Protein AF-A0A137QG63-F1 (afdb_monomer_lite)

Secondary structure (DSSP, 8-state):
-EE-TTT--EEEE-TTSEEEEE-TT-SS-SEEEE--SS-EEEEEE-TTTTS-EEEEEETTSEEEEEETT-TTSEEEEEEPSSBTB--EEEE-TTSPEEEEETTEEEEE-HHHHSS---SB-PPPEEEEEES--SSS-GGG--EEEEEEPTTSSEEEEEETTEEEEEE-TT-S-S---TTT--TT--HHHHHHHHHHHHHS---GGG--S-GGGTTSPPPPPS-B-TTSSBP-SS-GGGS-HHHHHHHHT---TT---TT--S---------------------------PPP-

Sequence (293 aa):
MTQNLHNAVIHLGHQNGCVTLWTPNLPYPAVQLLAHLGPVSSVSVDPSSGERYIATAGKDGTVKVWDCRNWKGTLREWSVRGSGSETELDWSQRGLLSVASGGSVNVYSPSTIHQQFNGHVQPSLYLTRPISSRPLPISSRPLTSPRFTPFQDVLTIGHNAGISSILVPGSGEPNFDSSEADPFESRKARREREVKGLLDKIPPDLITLDPEFVGTFAEPSKLVTSDGKPAAETPYARLPRFGRLRLSGEVDTSEDPDSADELAGGKDGEGSGIDEEKFFIDGGCEKRRIKSE

pLDDT: mean 78.16, std 20.49, range [27.17, 96.5]

Structure (mmCIF, N/CA/C/O backbone):
data_AF-A0A137QG63-F1
#
_entry.id   AF-A0A137QG63-F1
#
loop_
_atom_site.group_PDB
_atom_site.id
_atom_site.type_symbol
_atom_site.label_atom_id
_atom_site.label_alt_id
_atom_site.label_comp_id
_atom_site.label_asym_id
_atom_site.label_entity_id
_atom_site.label_seq_id
_atom_site.pdbx_PDB_ins_code
_atom_site.Cartn_x
_atom_site.Cartn_y
_atom_site.Cartn_z
_atom_site.occupancy
_atom_site.B_iso_or_equiv
_atom_site.auth_seq_id
_atom_site.auth_comp_id
_atom_site.auth_asym_id
_atom_site.auth_atom_id
_atom_site.pdbx_PDB_model_num
ATOM 1 N N . MET A 1 1 ? -3.253 6.529 -5.258 1.00 92.31 1 MET A N 1
ATOM 2 C CA . MET A 1 1 ? -4.019 6.376 -4.005 1.00 92.31 1 MET A CA 1
ATOM 3 C C . MET A 1 1 ? -3.998 4.911 -3.631 1.00 92.31 1 MET A C 1
ATOM 5 O O . MET A 1 1 ? -4.277 4.093 -4.499 1.00 92.31 1 MET A O 1
ATOM 9 N N . THR A 1 2 ? -3.676 4.601 -2.382 1.00 93.38 2 THR A N 1
ATOM 10 C CA . THR A 1 2 ? -3.795 3.261 -1.784 1.00 93.38 2 THR A CA 1
ATOM 11 C C . THR A 1 2 ? -4.278 3.380 -0.344 1.00 93.38 2 THR A C 1
ATOM 13 O O . THR A 1 2 ? -4.278 4.473 0.217 1.00 93.38 2 THR A O 1
ATOM 16 N N . GLN A 1 3 ? -4.697 2.262 0.233 1.00 93.06 3 GLN A N 1
ATOM 17 C CA . GLN A 1 3 ? -5.100 2.130 1.629 1.00 93.06 3 GLN A CA 1
ATOM 18 C C . GLN A 1 3 ? -4.109 1.195 2.337 1.00 93.06 3 GLN A C 1
ATOM 20 O O . GLN A 1 3 ? -3.672 0.221 1.727 1.00 93.06 3 GLN A O 1
ATOM 25 N N . ASN A 1 4 ? -3.785 1.496 3.593 1.00 91.94 4 ASN A N 1
ATOM 26 C CA . ASN A 1 4 ? -3.242 0.536 4.555 1.00 91.94 4 ASN A CA 1
ATOM 27 C C . ASN A 1 4 ? -4.398 -0.349 5.068 1.00 91.94 4 ASN A C 1
ATOM 29 O O . ASN A 1 4 ? -5.389 0.176 5.576 1.00 91.94 4 ASN A O 1
ATOM 33 N N . LEU A 1 5 ? -4.305 -1.671 4.965 1.00 88.81 5 LEU A N 1
ATOM 34 C CA . LEU A 1 5 ? -5.255 -2.630 5.538 1.00 88.81 5 LEU A CA 1
ATOM 35 C C . LEU A 1 5 ? -5.183 -2.689 7.080 1.00 88.81 5 LEU A C 1
ATOM 37 O O . LEU A 1 5 ? -6.209 -2.868 7.727 1.00 88.81 5 LEU A O 1
ATOM 41 N N . HIS A 1 6 ? -4.000 -2.492 7.668 1.00 88.69 6 HIS A N 1
ATOM 42 C CA . HIS A 1 6 ? -3.694 -2.654 9.097 1.00 88.69 6 HIS A CA 1
ATOM 43 C C . HIS A 1 6 ? -4.234 -1.517 9.979 1.00 88.69 6 HIS A C 1
ATOM 45 O O . HIS A 1 6 ? -4.633 -1.752 11.116 1.00 88.69 6 HIS A O 1
ATOM 51 N N . ASN A 1 7 ? -4.252 -0.280 9.471 1.00 89.31 7 ASN A N 1
ATOM 52 C CA . ASN A 1 7 ? -4.742 0.898 10.206 1.00 89.31 7 ASN A CA 1
ATOM 53 C C . ASN A 1 7 ? -5.750 1.757 9.412 1.00 89.31 7 ASN A C 1
ATOM 55 O O . ASN A 1 7 ? -6.108 2.844 9.852 1.00 89.31 7 ASN A O 1
ATOM 59 N N . ALA A 1 8 ? -6.207 1.289 8.243 1.00 91.88 8 ALA A N 1
ATOM 60 C CA . ALA A 1 8 ? -7.161 1.966 7.351 1.00 91.88 8 ALA A CA 1
ATOM 61 C C . ALA A 1 8 ? -6.749 3.365 6.824 1.00 91.88 8 ALA A C 1
ATOM 63 O O . ALA A 1 8 ? -7.559 4.038 6.181 1.00 91.88 8 ALA A O 1
ATOM 64 N N . VAL A 1 9 ? -5.500 3.800 7.029 1.00 93.19 9 VAL A N 1
ATOM 65 C CA . VAL A 1 9 ? -4.994 5.108 6.573 1.00 93.19 9 VAL A CA 1
ATOM 66 C C . VAL A 1 9 ? -4.891 5.161 5.044 1.00 93.19 9 VAL A C 1
ATOM 68 O O . VAL A 1 9 ? -4.501 4.193 4.387 1.00 93.19 9 VAL A O 1
ATOM 71 N N . ILE A 1 10 ? -5.225 6.314 4.455 1.00 95.12 10 ILE A N 1
ATOM 72 C CA . ILE A 1 10 ? -5.197 6.520 3.000 1.00 95.12 10 ILE A CA 1
ATOM 73 C C . ILE A 1 10 ? -3.912 7.232 2.568 1.00 95.12 10 ILE A C 1
ATOM 75 O O . ILE A 1 10 ? -3.597 8.325 3.036 1.00 95.12 10 ILE A O 1
ATOM 79 N N . HIS A 1 11 ? -3.187 6.633 1.622 1.00 95.00 11 HIS A N 1
ATOM 80 C CA . HIS A 1 11 ? -1.936 7.147 1.065 1.00 95.00 11 HIS A CA 1
ATOM 81 C C . HIS A 1 11 ? -2.185 7.835 -0.286 1.00 95.00 11 HIS A C 1
ATOM 83 O O . HIS A 1 11 ? -2.525 7.194 -1.291 1.00 95.00 11 HIS A O 1
ATOM 89 N N . LEU A 1 12 ? -1.988 9.155 -0.331 1.00 96.44 12 LEU A N 1
ATOM 90 C CA . LEU A 1 12 ? -2.164 9.991 -1.522 1.00 96.44 12 LEU A CA 1
ATOM 91 C C . LEU A 1 12 ? -0.818 10.518 -2.037 1.00 96.44 12 LEU A C 1
ATOM 93 O O . LEU A 1 12 ? -0.241 11.456 -1.479 1.00 96.44 12 LEU A O 1
ATOM 97 N N . GLY A 1 13 ? -0.339 9.932 -3.137 1.00 95.38 13 GLY A N 1
ATOM 98 C CA . GLY A 1 13 ? 0.750 10.484 -3.947 1.00 95.38 13 GLY A CA 1
ATOM 99 C C . GLY A 1 13 ? 0.278 11.690 -4.762 1.00 95.38 13 GLY A C 1
ATOM 100 O O . GLY A 1 13 ? -0.790 11.644 -5.370 1.00 95.38 13 GLY A O 1
ATOM 101 N N . HIS A 1 14 ? 1.065 12.763 -4.748 1.00 96.06 14 HIS A N 1
ATOM 102 C CA . HIS A 1 14 ? 0.742 14.055 -5.351 1.00 96.06 14 HIS A CA 1
ATOM 103 C C . HIS A 1 14 ? 1.670 14.401 -6.529 1.00 96.06 14 HIS A C 1
ATOM 105 O O . HIS A 1 14 ? 2.767 13.860 -6.692 1.00 96.06 14 HIS A O 1
ATOM 111 N N . GLN A 1 15 ? 1.242 15.366 -7.351 1.00 94.94 15 GLN A N 1
ATOM 112 C CA . GLN A 1 15 ? 2.013 15.849 -8.506 1.00 94.94 15 GLN A CA 1
ATOM 113 C C . GLN A 1 15 ? 3.296 16.610 -8.116 1.00 94.94 15 GLN A C 1
ATOM 115 O O . GLN A 1 15 ? 4.207 16.722 -8.927 1.00 94.94 15 GLN A O 1
ATOM 120 N N . ASN A 1 16 ? 3.395 17.088 -6.872 1.00 94.56 16 ASN A N 1
ATOM 121 C CA . ASN A 1 16 ? 4.571 17.767 -6.316 1.00 94.56 16 ASN A CA 1
ATOM 122 C C . ASN A 1 16 ? 5.618 16.808 -5.707 1.00 94.56 16 ASN A C 1
ATOM 124 O O . ASN A 1 16 ? 6.485 17.261 -4.967 1.00 94.56 16 ASN A O 1
ATOM 128 N N . GLY A 1 17 ? 5.511 15.496 -5.949 1.00 93.12 17 GLY A N 1
ATOM 129 C CA . GLY A 1 17 ? 6.440 14.492 -5.411 1.00 93.12 17 GLY A CA 1
ATOM 130 C C . GLY A 1 17 ? 6.217 14.108 -3.944 1.00 93.12 17 GLY A C 1
ATOM 131 O O . GLY A 1 17 ? 6.886 13.204 -3.437 1.00 93.12 17 GLY A O 1
ATOM 132 N N . CYS A 1 18 ? 5.252 14.732 -3.262 1.00 95.62 18 CYS A N 1
ATOM 133 C CA . CYS A 1 18 ? 4.865 14.355 -1.907 1.00 95.62 18 CYS A CA 1
ATOM 134 C C . CYS A 1 18 ? 3.934 13.132 -1.898 1.00 95.62 18 CYS A C 1
ATOM 136 O O . CYS A 1 18 ? 3.033 13.003 -2.729 1.00 95.62 18 CYS A O 1
ATOM 138 N N . VAL A 1 19 ? 4.084 12.277 -0.890 1.00 95.88 19 VAL A N 1
ATOM 139 C CA . VAL A 1 19 ? 3.053 11.337 -0.438 1.00 95.88 19 VAL A CA 1
ATOM 140 C C . VAL A 1 19 ? 2.493 11.861 0.881 1.00 95.88 19 VAL A C 1
ATOM 142 O O . VAL A 1 19 ? 3.237 12.354 1.725 1.00 95.88 19 VAL A O 1
ATOM 145 N N . THR A 1 20 ? 1.178 11.789 1.055 1.00 95.62 20 THR A N 1
ATOM 146 C CA . THR A 1 20 ? 0.496 12.216 2.286 1.00 95.62 20 THR A CA 1
ATOM 147 C C . THR A 1 20 ? -0.377 11.098 2.832 1.00 95.62 20 THR A C 1
ATOM 149 O O . THR A 1 20 ? -1.009 10.373 2.061 1.00 95.62 20 THR A O 1
ATOM 152 N N . LEU A 1 21 ? -0.386 10.964 4.155 1.00 95.12 21 LEU A N 1
ATOM 153 C CA . LEU A 1 21 ? -1.196 10.009 4.906 1.00 95.12 21 LEU A CA 1
ATOM 154 C C . LEU A 1 21 ? -2.418 10.736 5.469 1.00 95.12 21 LEU A C 1
ATOM 156 O O . LEU A 1 21 ? -2.266 11.767 6.123 1.00 95.12 21 LEU A O 1
ATOM 160 N N . TRP A 1 22 ? -3.610 10.196 5.231 1.00 95.50 22 TRP A N 1
ATOM 161 C CA . TRP A 1 22 ? -4.877 10.799 5.640 1.00 95.50 22 TRP A CA 1
ATOM 162 C C . TRP A 1 22 ? -5.684 9.860 6.533 1.00 95.50 22 TRP A C 1
ATOM 164 O O . TRP A 1 22 ? -5.962 8.717 6.162 1.00 95.50 22 TRP A O 1
ATOM 174 N N . THR A 1 23 ? -6.087 10.386 7.687 1.00 94.44 23 THR A N 1
ATOM 175 C CA . THR A 1 23 ? -7.104 9.833 8.588 1.00 94.44 23 THR A CA 1
ATOM 176 C C . THR A 1 23 ? -8.374 10.689 8.475 1.00 94.44 23 THR A C 1
ATOM 178 O O . THR A 1 23 ? -8.272 11.883 8.192 1.00 94.44 23 THR A O 1
ATOM 181 N N . PRO A 1 24 ? -9.582 10.140 8.705 1.00 94.44 24 PRO A N 1
ATOM 182 C CA . PRO A 1 24 ? -10.815 10.938 8.719 1.00 94.44 24 PRO A CA 1
ATOM 183 C C . PRO A 1 24 ? -10.870 11.916 9.907 1.00 94.44 24 PRO A C 1
ATOM 185 O O . PRO A 1 24 ? -11.581 12.915 9.852 1.00 94.44 24 PRO A O 1
ATOM 188 N N . ASN A 1 25 ? -10.093 11.644 10.960 1.00 91.62 25 ASN A N 1
ATOM 189 C CA . ASN A 1 25 ? -10.069 12.396 12.215 1.00 91.62 25 ASN A CA 1
ATOM 190 C C . ASN A 1 25 ? -9.410 13.780 12.097 1.00 91.62 25 ASN A C 1
ATOM 192 O O . ASN A 1 25 ? -9.581 14.613 12.987 1.00 91.62 25 ASN A O 1
ATOM 196 N N . LEU A 1 26 ? -8.613 14.018 11.048 1.00 91.88 26 LEU A N 1
ATOM 197 C CA . LEU A 1 26 ? -7.786 15.215 10.903 1.00 91.88 26 LEU A CA 1
ATOM 198 C C . LEU A 1 26 ? -8.095 15.933 9.577 1.00 91.88 26 LEU A C 1
ATOM 200 O O . LEU A 1 26 ? -8.037 15.313 8.517 1.00 91.88 26 LEU A O 1
ATOM 204 N N . PRO A 1 27 ? -8.350 17.258 9.583 1.00 92.88 27 PRO A N 1
ATOM 205 C CA . PRO A 1 27 ? -8.532 18.038 8.354 1.00 92.88 27 PRO A CA 1
ATOM 206 C C . PRO A 1 27 ? -7.204 18.345 7.632 1.00 92.88 27 PRO A C 1
ATOM 208 O O . PRO A 1 27 ? -7.197 19.016 6.601 1.00 92.88 27 PRO A O 1
ATOM 211 N N . TYR A 1 28 ? -6.079 17.884 8.182 1.00 93.94 28 TYR A N 1
ATOM 212 C CA . TYR A 1 28 ? -4.724 18.002 7.650 1.00 93.94 28 TYR A CA 1
ATOM 213 C C . TYR A 1 28 ? -4.080 16.604 7.579 1.00 93.94 28 TYR A C 1
ATOM 215 O O . TYR A 1 28 ? -4.456 15.730 8.363 1.00 93.94 28 TYR A O 1
ATOM 223 N N . PRO A 1 29 ? -3.115 16.361 6.672 1.00 94.44 29 PRO A N 1
ATOM 224 C CA . PRO A 1 29 ? -2.483 15.052 6.556 1.00 94.44 29 PRO A CA 1
ATOM 225 C C . PRO A 1 29 ? -1.696 14.708 7.828 1.00 94.44 29 PRO A C 1
ATOM 227 O O . PRO A 1 29 ? -0.925 15.524 8.331 1.00 94.44 29 PRO A O 1
ATOM 230 N N . ALA A 1 30 ? -1.860 13.479 8.318 1.00 92.25 30 ALA A N 1
ATOM 231 C CA . ALA A 1 30 ? -1.201 12.975 9.522 1.00 92.25 30 ALA A CA 1
ATOM 232 C C . ALA A 1 30 ? 0.324 12.837 9.341 1.00 92.25 30 ALA A C 1
ATOM 234 O O . ALA A 1 30 ? 1.088 13.026 10.285 1.00 92.25 30 ALA A O 1
ATOM 235 N N . VAL A 1 31 ? 0.771 12.541 8.114 1.00 92.44 31 VAL A N 1
ATOM 236 C CA . VAL A 1 31 ? 2.183 12.570 7.700 1.00 92.44 31 VAL A CA 1
ATOM 237 C C . VAL A 1 31 ? 2.271 13.152 6.290 1.00 92.44 31 VAL A C 1
ATOM 239 O O . VAL A 1 31 ? 1.467 12.806 5.422 1.00 92.44 31 VAL A O 1
ATOM 242 N N . GLN A 1 32 ? 3.277 13.992 6.040 1.00 94.12 32 GLN A N 1
ATOM 243 C CA . GLN A 1 32 ? 3.670 14.431 4.702 1.00 94.12 32 GLN A CA 1
ATOM 244 C C . GLN A 1 32 ? 5.128 14.035 4.443 1.00 94.12 32 GLN A C 1
ATOM 246 O O . GLN A 1 32 ? 6.038 14.480 5.136 1.00 94.12 32 GLN A O 1
ATOM 251 N N . LEU A 1 33 ? 5.338 13.210 3.420 1.00 94.50 33 LEU A N 1
ATOM 252 C CA . LEU A 1 33 ? 6.627 12.663 3.011 1.00 94.50 33 LEU A CA 1
ATOM 253 C C . LEU A 1 33 ? 7.014 13.233 1.643 1.00 94.50 33 LEU A C 1
ATOM 255 O O . LEU A 1 33 ? 6.305 13.004 0.665 1.00 94.50 33 LEU A O 1
ATOM 259 N N . LEU A 1 34 ? 8.148 13.928 1.538 1.00 94.31 34 LEU A N 1
ATOM 260 C CA . LEU A 1 34 ? 8.718 14.292 0.236 1.00 94.31 34 LEU A CA 1
ATOM 261 C C . LEU A 1 34 ? 9.436 13.067 -0.346 1.00 94.31 34 LEU A C 1
ATOM 263 O O . LEU A 1 34 ? 10.571 12.776 0.025 1.00 94.31 34 LEU A O 1
ATOM 267 N N . ALA A 1 35 ? 8.753 12.325 -1.218 1.00 92.62 35 ALA A N 1
ATOM 268 C CA . ALA A 1 35 ? 9.247 11.046 -1.714 1.00 92.62 35 ALA A CA 1
ATOM 269 C C . ALA A 1 35 ? 10.070 11.187 -3.004 1.00 92.62 35 ALA A C 1
ATOM 271 O O . ALA A 1 35 ? 11.133 10.583 -3.130 1.00 92.62 35 ALA A O 1
ATOM 272 N N . HIS A 1 36 ? 9.587 11.987 -3.956 1.00 93.56 36 HIS A N 1
ATOM 273 C CA . HIS A 1 36 ? 10.108 12.066 -5.324 1.00 93.56 36 HIS A CA 1
ATOM 274 C C . HIS A 1 36 ? 10.382 13.510 -5.759 1.00 93.56 36 HIS A C 1
ATOM 276 O O . HIS A 1 36 ? 9.844 14.453 -5.184 1.00 93.56 36 HIS A O 1
ATOM 282 N N . LEU A 1 37 ? 11.218 13.685 -6.790 1.00 91.94 37 LEU A N 1
ATOM 283 C CA . LEU A 1 37 ? 11.509 15.007 -7.375 1.00 91.94 37 LEU A CA 1
ATOM 284 C C . LEU A 1 37 ? 10.484 15.420 -8.445 1.00 91.94 37 LEU A C 1
ATOM 286 O O . LEU A 1 37 ? 10.414 16.587 -8.824 1.00 91.94 37 LEU A O 1
ATOM 290 N N . GLY A 1 38 ? 9.694 14.464 -8.936 1.00 90.75 38 GLY A N 1
ATOM 291 C CA . GLY A 1 38 ? 8.564 14.690 -9.835 1.00 90.75 38 GLY A CA 1
ATOM 292 C C . G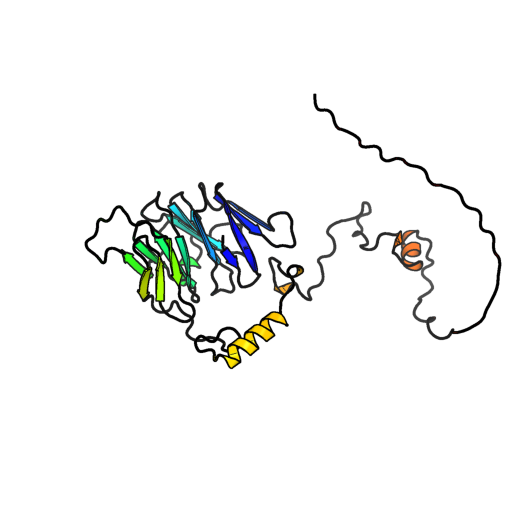LY A 1 38 ? 7.285 14.012 -9.329 1.00 90.75 38 GLY A C 1
ATOM 293 O O . GLY A 1 38 ? 7.298 13.406 -8.258 1.00 90.75 38 GLY A O 1
ATOM 294 N N . PRO A 1 39 ? 6.182 14.072 -10.099 1.00 93.44 39 PRO A N 1
ATOM 295 C CA . PRO A 1 39 ? 4.905 13.461 -9.736 1.00 93.44 39 PRO A CA 1
ATOM 296 C C . PRO A 1 39 ? 5.033 12.004 -9.281 1.00 93.44 39 PRO A C 1
ATOM 298 O O . PRO A 1 39 ? 5.665 11.195 -9.966 1.00 93.44 39 PRO A O 1
ATOM 301 N N . VAL A 1 40 ? 4.388 11.658 -8.165 1.00 94.62 40 VAL A N 1
ATOM 302 C CA . VAL A 1 40 ? 4.278 10.265 -7.710 1.00 94.62 40 VAL A CA 1
ATOM 303 C C . VAL A 1 40 ? 3.306 9.531 -8.639 1.00 94.62 40 VAL A C 1
ATOM 305 O O . VAL A 1 40 ? 2.128 9.881 -8.686 1.00 94.62 40 VAL A O 1
ATOM 308 N N . SER A 1 41 ? 3.781 8.535 -9.392 1.00 92.00 41 SER A N 1
ATOM 309 C CA . SER A 1 41 ? 2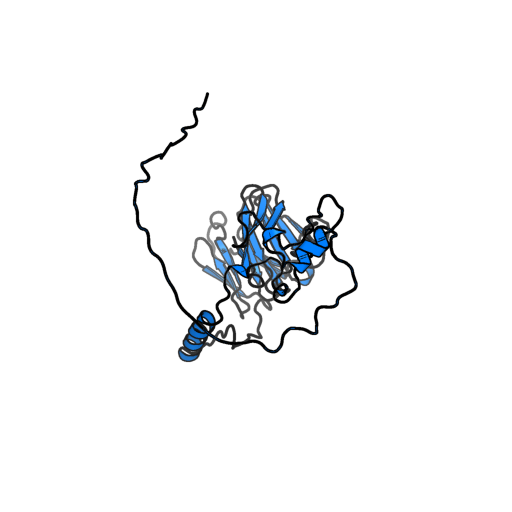.941 7.749 -10.309 1.00 92.00 41 SER A CA 1
ATOM 310 C C . SER A 1 41 ? 2.191 6.637 -9.583 1.00 92.00 41 SER A C 1
ATOM 312 O O . SER A 1 41 ? 1.043 6.345 -9.907 1.00 92.00 41 SER A O 1
ATOM 314 N N . SER A 1 42 ? 2.822 6.022 -8.581 1.00 93.56 42 SER A N 1
ATOM 315 C CA . SER A 1 42 ? 2.239 4.910 -7.835 1.00 93.56 42 SER A CA 1
ATOM 316 C C . SER A 1 42 ? 2.752 4.863 -6.397 1.00 93.56 42 SER A C 1
ATOM 318 O O . SER A 1 42 ? 3.862 5.299 -6.092 1.00 93.56 42 SER A O 1
ATOM 320 N N . VAL A 1 43 ? 1.915 4.335 -5.512 1.00 95.06 43 VAL A N 1
ATOM 321 C CA . VAL A 1 43 ? 2.208 4.040 -4.106 1.00 95.06 43 VAL A CA 1
ATOM 322 C C . VAL A 1 43 ? 1.630 2.656 -3.850 1.00 95.06 43 VAL A C 1
ATOM 324 O O . VAL A 1 43 ? 0.576 2.340 -4.402 1.00 95.06 43 VAL A O 1
ATOM 327 N N . SER A 1 44 ? 2.300 1.833 -3.051 1.00 94.94 44 SER A N 1
ATOM 328 C CA . SER A 1 44 ? 1.790 0.525 -2.644 1.00 94.94 44 SER A CA 1
ATOM 329 C C . SER A 1 44 ? 2.360 0.123 -1.279 1.00 94.94 44 SER A C 1
ATOM 331 O O . SER A 1 44 ? 3.446 0.571 -0.907 1.00 94.94 44 SER A O 1
ATOM 333 N N . VAL A 1 45 ? 1.602 -0.667 -0.523 1.00 94.00 45 VAL A N 1
ATOM 334 C CA . VAL A 1 45 ? 1.820 -1.010 0.896 1.00 94.00 45 VAL A CA 1
ATOM 335 C C . VAL A 1 45 ? 2.148 -2.497 1.012 1.00 94.00 45 VAL A C 1
ATOM 337 O O . VAL A 1 45 ? 1.579 -3.280 0.260 1.00 94.00 45 VAL A O 1
ATOM 340 N N . ASP A 1 46 ? 3.020 -2.887 1.943 1.00 92.31 46 ASP A N 1
ATOM 341 C CA . ASP A 1 46 ? 3.338 -4.291 2.229 1.00 92.31 46 ASP A CA 1
ATOM 342 C C . ASP A 1 46 ? 2.335 -4.965 3.191 1.00 92.31 46 ASP A C 1
ATOM 344 O O . ASP A 1 46 ? 2.484 -4.813 4.406 1.00 92.31 46 ASP A O 1
ATOM 348 N N . PRO A 1 47 ? 1.385 -5.793 2.722 1.00 88.81 47 PRO A N 1
ATOM 349 C CA . PRO A 1 47 ? 0.504 -6.547 3.619 1.00 88.81 47 PRO A CA 1
ATOM 350 C C . PRO A 1 47 ? 1.248 -7.572 4.501 1.00 88.81 47 PRO A C 1
ATOM 352 O O . PRO A 1 47 ? 0.684 -8.043 5.483 1.00 88.81 47 PRO A O 1
ATOM 355 N N . SER A 1 48 ? 2.493 -7.944 4.171 1.00 83.00 48 SER A N 1
ATOM 356 C CA . SER A 1 48 ? 3.194 -9.082 4.779 1.00 83.00 48 SER A CA 1
ATOM 357 C C . SER A 1 48 ? 3.818 -8.765 6.143 1.00 83.00 48 SER A C 1
ATOM 359 O O . SER A 1 48 ? 3.670 -9.530 7.093 1.00 83.00 48 SER A O 1
ATOM 361 N N . SER A 1 49 ? 4.507 -7.626 6.282 1.00 72.62 49 SER A N 1
ATOM 362 C CA . SER A 1 49 ? 5.230 -7.254 7.515 1.00 72.62 49 SER A CA 1
ATOM 363 C C . SER A 1 49 ? 4.387 -6.505 8.562 1.00 72.62 49 SER A C 1
ATOM 365 O O . SER A 1 49 ? 4.942 -5.802 9.412 1.00 72.62 49 SER A O 1
ATOM 367 N N . GLY A 1 50 ? 3.056 -6.613 8.497 1.00 69.12 50 GLY A N 1
ATOM 368 C CA . GLY A 1 50 ? 2.148 -5.754 9.267 1.00 69.12 50 GLY A CA 1
ATOM 369 C C . GLY A 1 50 ? 2.193 -4.300 8.784 1.00 69.12 50 GLY A C 1
ATOM 370 O O . GLY A 1 50 ? 2.232 -3.376 9.594 1.00 69.12 50 GLY A O 1
ATOM 371 N N . GLU A 1 51 ? 2.275 -4.104 7.462 1.00 72.19 51 GLU A N 1
ATOM 372 C CA . GLU A 1 51 ? 2.264 -2.796 6.788 1.00 72.19 51 GLU A CA 1
ATOM 373 C C . GLU A 1 51 ? 3.335 -1.812 7.260 1.00 72.19 51 GLU A C 1
ATOM 375 O O . GLU A 1 51 ? 3.178 -0.589 7.216 1.00 72.19 51 GLU A O 1
ATOM 380 N N . ARG A 1 52 ? 4.488 -2.359 7.659 1.00 82.00 52 ARG A N 1
ATOM 381 C CA . ARG A 1 52 ? 5.666 -1.572 8.015 1.00 82.00 52 ARG A CA 1
ATOM 382 C C . ARG A 1 52 ? 6.329 -0.911 6.805 1.00 82.00 52 ARG A C 1
ATOM 384 O O . ARG A 1 52 ? 7.051 0.066 6.993 1.00 82.00 52 ARG A O 1
ATOM 391 N N . TYR A 1 53 ? 6.112 -1.410 5.589 1.00 91.69 53 TYR A N 1
ATOM 392 C CA . TYR A 1 53 ? 6.799 -0.913 4.398 1.00 91.69 53 TYR A CA 1
ATOM 393 C C . TYR A 1 53 ? 5.852 -0.340 3.342 1.00 91.69 53 TYR A C 1
ATOM 395 O O . TYR A 1 53 ? 4.797 -0.894 3.044 1.00 91.69 53 TYR A O 1
ATOM 403 N N . ILE A 1 54 ? 6.280 0.768 2.734 1.00 93.44 54 ILE A N 1
ATOM 404 C CA . ILE A 1 54 ? 5.635 1.390 1.571 1.00 93.44 54 ILE A CA 1
ATOM 405 C C . ILE A 1 54 ? 6.653 1.470 0.441 1.00 93.44 54 ILE A C 1
ATOM 407 O O . ILE A 1 54 ? 7.788 1.897 0.655 1.00 93.44 54 ILE A O 1
ATOM 411 N N . ALA A 1 55 ? 6.225 1.141 -0.775 1.00 94.81 55 ALA A N 1
ATOM 412 C CA . ALA A 1 55 ? 6.951 1.452 -1.998 1.00 94.81 55 ALA A CA 1
ATOM 413 C C . ALA A 1 55 ? 6.294 2.645 -2.715 1.00 94.81 55 ALA A C 1
ATOM 415 O O . ALA A 1 55 ? 5.069 2.706 -2.847 1.00 94.81 55 ALA A O 1
ATOM 416 N N . THR A 1 56 ? 7.104 3.584 -3.203 1.00 95.31 56 THR A N 1
ATOM 417 C CA . THR A 1 56 ? 6.673 4.735 -4.011 1.00 95.31 56 THR A CA 1
ATOM 418 C C . THR A 1 56 ? 7.414 4.747 -5.345 1.00 95.31 56 THR A C 1
ATOM 420 O O . THR A 1 56 ? 8.604 4.434 -5.400 1.00 95.31 56 THR A O 1
ATOM 423 N N . ALA A 1 57 ? 6.713 5.099 -6.422 1.00 94.00 57 ALA A N 1
ATOM 424 C CA . ALA A 1 57 ? 7.280 5.293 -7.753 1.00 94.00 57 ALA A CA 1
ATOM 425 C C . ALA A 1 57 ? 7.060 6.738 -8.203 1.00 94.00 57 ALA A C 1
ATOM 427 O O . ALA A 1 57 ? 5.951 7.268 -8.091 1.00 94.00 57 ALA A O 1
ATOM 428 N N . GLY A 1 58 ? 8.108 7.356 -8.741 1.00 92.31 58 GLY A N 1
ATOM 429 C CA . GLY A 1 58 ? 8.072 8.708 -9.282 1.00 92.31 58 GLY A CA 1
ATOM 430 C C . GLY A 1 58 ? 8.205 8.728 -10.798 1.00 92.31 58 GLY A C 1
A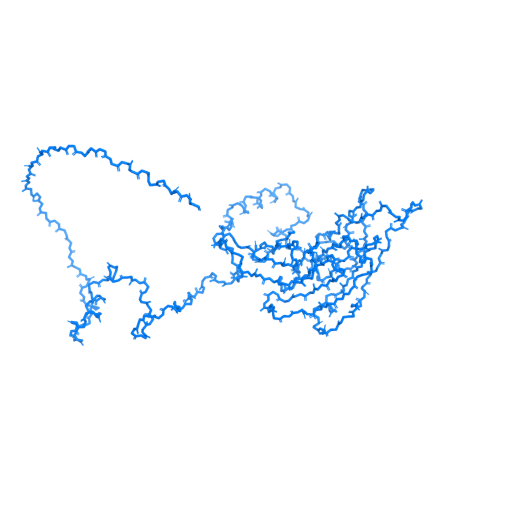TOM 431 O O . GLY A 1 58 ? 8.871 7.886 -11.403 1.00 92.31 58 GLY A O 1
ATOM 432 N N . LYS A 1 59 ? 7.653 9.769 -11.428 1.00 89.75 59 LYS A N 1
ATOM 433 C CA . LYS A 1 59 ? 7.915 10.086 -12.842 1.00 89.75 59 LYS A CA 1
ATOM 434 C C . LYS A 1 59 ? 9.363 10.544 -13.099 1.00 89.75 59 LYS A C 1
ATOM 436 O O . LYS A 1 59 ? 9.775 10.641 -14.249 1.00 89.75 59 LYS A O 1
ATOM 441 N N . ASP A 1 60 ? 10.150 10.749 -12.039 1.00 88.94 60 ASP A N 1
ATOM 442 C CA . ASP A 1 60 ? 11.618 10.822 -12.098 1.00 88.94 60 ASP A CA 1
ATOM 443 C C . ASP A 1 60 ? 12.280 9.488 -12.523 1.00 88.94 60 ASP A C 1
ATOM 445 O O . ASP A 1 60 ? 13.450 9.462 -12.905 1.00 88.94 60 ASP A O 1
ATOM 449 N N . GLY A 1 61 ? 11.526 8.381 -12.538 1.00 88.88 61 GLY A N 1
ATOM 450 C CA . GLY A 1 61 ? 12.014 7.053 -12.902 1.00 88.88 61 GLY A CA 1
ATOM 451 C C . GLY A 1 61 ? 12.690 6.317 -11.746 1.00 88.88 61 GLY A C 1
ATOM 452 O O . GLY A 1 61 ? 13.362 5.312 -11.986 1.00 88.88 61 GLY A O 1
ATOM 453 N N . THR A 1 62 ? 12.531 6.796 -10.509 1.00 92.25 62 THR A N 1
ATOM 454 C CA . THR A 1 62 ? 12.991 6.111 -9.296 1.00 92.25 62 THR A CA 1
ATOM 455 C C . THR A 1 62 ? 11.857 5.343 -8.621 1.00 92.25 62 THR A C 1
ATOM 457 O O . THR A 1 62 ? 10.694 5.753 -8.646 1.00 92.25 62 THR A O 1
ATOM 460 N N . VAL A 1 63 ? 12.211 4.225 -7.988 1.00 94.06 63 VAL A N 1
ATOM 461 C CA . VAL A 1 63 ? 11.380 3.538 -6.995 1.00 94.06 63 VAL A CA 1
ATOM 462 C C . VAL A 1 63 ? 12.112 3.587 -5.662 1.00 94.06 63 VAL A C 1
ATOM 464 O O . VAL A 1 63 ? 13.317 3.334 -5.594 1.00 94.06 63 VAL A O 1
ATOM 467 N N . LYS A 1 64 ? 11.376 3.945 -4.610 1.00 93.88 64 LYS A N 1
ATOM 468 C CA . LYS A 1 64 ? 11.873 4.099 -3.241 1.00 93.88 64 LYS A CA 1
ATOM 469 C C . LYS A 1 64 ? 11.032 3.252 -2.294 1.00 93.88 64 LYS A C 1
ATOM 471 O O . LYS A 1 64 ? 9.827 3.116 -2.498 1.00 93.88 64 LYS A O 1
ATOM 476 N N . VAL A 1 65 ? 11.660 2.693 -1.264 1.00 94.25 65 VAL A N 1
ATOM 477 C CA . VAL A 1 65 ? 10.985 1.934 -0.198 1.00 94.25 65 VAL A CA 1
ATOM 478 C C . VAL A 1 65 ? 11.248 2.611 1.143 1.00 94.25 65 VAL A C 1
ATOM 480 O O . VAL A 1 65 ? 12.368 3.059 1.402 1.00 94.25 65 VAL A O 1
ATOM 483 N N . TRP A 1 66 ? 10.222 2.688 1.985 1.00 93.06 66 TRP A N 1
ATOM 484 C CA . TRP A 1 66 ? 10.178 3.480 3.217 1.00 93.06 66 TRP A CA 1
ATOM 485 C C . TRP A 1 66 ? 9.699 2.634 4.400 1.00 93.06 66 TRP A C 1
ATOM 487 O O . TRP A 1 66 ? 8.931 1.695 4.203 1.00 93.06 66 TRP A O 1
ATOM 497 N N . ASP A 1 67 ? 10.126 2.985 5.616 1.00 90.75 67 ASP A N 1
ATOM 498 C CA . ASP A 1 67 ? 9.621 2.406 6.868 1.00 90.75 67 ASP A CA 1
ATOM 499 C C . ASP A 1 67 ? 8.524 3.312 7.448 1.00 90.75 67 ASP A C 1
ATOM 501 O O . ASP A 1 67 ? 8.803 4.448 7.839 1.00 90.75 67 ASP A O 1
ATOM 505 N N . CYS A 1 68 ? 7.292 2.810 7.542 1.00 86.44 68 CYS A N 1
ATOM 506 C CA . CYS A 1 68 ? 6.138 3.518 8.102 1.00 86.44 68 CYS A CA 1
ATOM 507 C C . CYS A 1 68 ? 6.361 3.957 9.558 1.00 86.44 68 CYS A C 1
ATOM 509 O O . CYS A 1 68 ? 5.773 4.939 10.007 1.00 86.44 68 CYS A O 1
ATOM 511 N N . ARG A 1 69 ? 7.229 3.251 10.299 1.00 82.75 69 ARG A N 1
ATOM 512 C CA . ARG A 1 69 ? 7.593 3.585 11.685 1.00 82.75 69 ARG A CA 1
ATOM 513 C C . ARG A 1 69 ? 8.747 4.592 11.769 1.00 82.75 69 ARG A C 1
ATOM 515 O O . ARG A 1 69 ? 9.044 5.087 12.854 1.00 82.75 69 ARG A O 1
ATOM 522 N N . ASN A 1 70 ? 9.438 4.886 10.662 1.00 83.75 70 ASN A N 1
ATOM 523 C CA . ASN A 1 70 ? 10.629 5.738 10.655 1.00 83.75 70 ASN A CA 1
ATOM 524 C C . ASN A 1 70 ? 10.835 6.479 9.319 1.00 83.75 70 ASN A C 1
ATOM 526 O O . ASN A 1 70 ? 11.748 6.180 8.548 1.00 83.75 70 ASN A O 1
ATOM 530 N N . TRP A 1 71 ? 10.057 7.539 9.104 1.00 83.25 71 TRP A N 1
ATOM 531 C CA . TRP A 1 71 ? 10.105 8.422 7.926 1.00 83.25 71 TRP A CA 1
ATOM 532 C C . TRP A 1 71 ? 11.413 9.219 7.722 1.00 83.25 71 TRP A C 1
ATOM 534 O O . TRP A 1 71 ? 11.472 10.093 6.861 1.00 83.25 71 TRP A O 1
ATOM 544 N N . LYS A 1 72 ? 12.474 8.961 8.501 1.00 78.94 72 LYS A N 1
ATOM 545 C CA . LYS A 1 72 ? 13.741 9.719 8.463 1.00 78.94 72 LYS A CA 1
ATOM 546 C C . LYS A 1 72 ? 14.611 9.437 7.228 1.00 78.94 72 LYS A C 1
ATOM 548 O O . LYS A 1 72 ? 15.609 10.127 7.039 1.00 78.94 72 LYS A O 1
ATOM 553 N N . GLY A 1 73 ? 14.270 8.447 6.403 1.00 84.19 73 GLY A N 1
ATOM 554 C CA . GLY A 1 73 ? 14.977 8.166 5.153 1.00 84.19 73 GLY A CA 1
ATOM 555 C C . GLY A 1 73 ? 14.416 6.973 4.378 1.00 84.19 73 GLY A C 1
ATOM 556 O O . GLY A 1 73 ? 13.587 6.216 4.877 1.00 84.19 73 GLY A O 1
ATOM 557 N N . THR A 1 74 ? 14.897 6.801 3.148 1.00 89.69 74 THR A N 1
ATOM 558 C CA . THR A 1 74 ? 14.632 5.623 2.312 1.00 89.69 74 THR A CA 1
ATOM 559 C C . THR A 1 74 ? 15.385 4.397 2.831 1.00 89.69 74 THR A C 1
ATOM 561 O O . THR A 1 74 ? 16.586 4.474 3.092 1.00 89.69 74 THR A O 1
ATOM 564 N N . LEU A 1 75 ? 14.721 3.242 2.884 1.00 90.75 75 LEU A N 1
ATOM 565 C CA . LEU A 1 75 ? 15.365 1.936 3.067 1.00 90.75 75 LEU A CA 1
ATOM 566 C C . LEU A 1 75 ? 16.123 1.513 1.804 1.00 90.75 75 LEU A C 1
ATOM 568 O O . LEU A 1 75 ? 17.239 1.002 1.878 1.00 90.75 75 LEU A O 1
ATOM 572 N N . ARG A 1 76 ? 15.502 1.734 0.642 1.00 91.75 76 ARG A N 1
ATOM 573 C CA . ARG A 1 76 ? 16.031 1.422 -0.690 1.00 91.75 76 ARG A CA 1
ATOM 574 C C . ARG A 1 76 ? 15.638 2.508 -1.674 1.00 91.75 76 ARG A C 1
ATOM 576 O O . ARG A 1 76 ? 14.538 3.049 -1.586 1.00 91.75 76 ARG A O 1
ATOM 583 N N . GLU A 1 77 ? 16.503 2.736 -2.652 1.00 93.25 77 GLU A N 1
ATOM 584 C CA . GLU A 1 77 ? 16.238 3.572 -3.817 1.00 93.25 77 GLU A CA 1
ATOM 585 C C . GLU A 1 77 ? 16.954 2.996 -5.042 1.00 93.25 77 GLU A C 1
ATOM 587 O O . GLU A 1 77 ? 18.117 2.597 -4.961 1.00 93.25 77 GLU A O 1
ATOM 592 N N . TRP A 1 78 ? 16.261 2.927 -6.178 1.00 93.25 78 TRP A N 1
ATOM 593 C CA . TRP A 1 78 ? 16.865 2.561 -7.458 1.00 93.25 78 TRP A CA 1
ATOM 594 C C . TRP A 1 78 ? 16.121 3.191 -8.635 1.00 93.25 78 TRP A C 1
ATOM 596 O O . TRP A 1 78 ? 14.932 3.495 -8.550 1.00 93.25 78 TRP 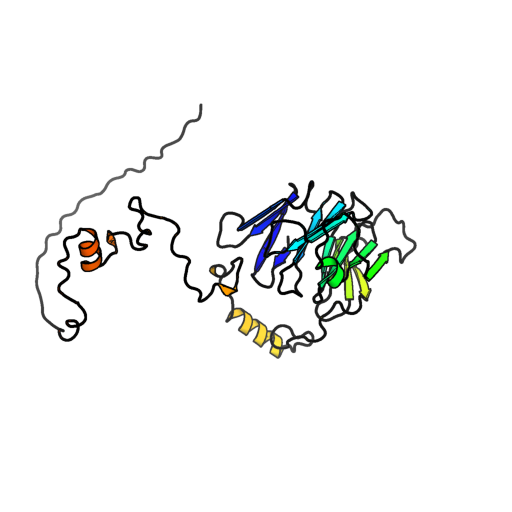A O 1
ATOM 606 N N . SER A 1 79 ? 16.809 3.364 -9.766 1.00 91.44 79 SER A N 1
ATOM 607 C CA . SER A 1 79 ? 16.166 3.742 -11.027 1.00 91.44 79 SER A CA 1
ATOM 608 C C . SER A 1 79 ? 15.616 2.525 -11.768 1.00 91.44 79 SER A C 1
ATOM 610 O O . SER A 1 79 ? 16.232 1.457 -11.819 1.00 91.44 79 SER A O 1
ATOM 612 N N . VAL A 1 80 ? 14.453 2.707 -12.388 1.00 87.81 80 VAL A N 1
ATOM 613 C CA . VAL A 1 80 ? 13.795 1.717 -13.242 1.00 87.81 80 VAL A CA 1
ATOM 614 C C . VAL A 1 80 ? 14.117 2.013 -14.710 1.00 87.81 80 VAL A C 1
ATOM 616 O O . VAL A 1 80 ? 14.276 3.162 -15.126 1.00 87.81 80 VAL A O 1
ATOM 619 N N . ARG A 1 81 ? 14.251 0.959 -15.521 1.00 75.12 81 ARG A N 1
ATOM 620 C CA . ARG A 1 81 ? 14.523 1.086 -16.959 1.00 75.12 81 ARG A CA 1
ATOM 621 C C . ARG A 1 81 ? 13.256 1.552 -17.677 1.00 75.12 81 ARG A C 1
ATOM 623 O O . ARG A 1 81 ? 12.237 0.879 -17.588 1.00 75.12 81 ARG A O 1
ATOM 630 N N . GLY A 1 82 ? 13.346 2.660 -18.414 1.00 67.50 82 GLY A N 1
ATOM 631 C CA . GLY A 1 82 ? 12.197 3.277 -19.092 1.00 67.50 82 GLY A CA 1
ATOM 632 C C . GLY A 1 82 ? 11.676 4.560 -18.434 1.00 67.50 82 GLY A C 1
ATOM 633 O O . GLY A 1 82 ? 10.473 4.808 -18.480 1.00 67.50 82 GLY A O 1
ATOM 634 N N . SER A 1 83 ? 12.561 5.373 -17.835 1.00 56.25 83 SER A N 1
ATOM 635 C CA . SER A 1 83 ? 12.214 6.711 -17.322 1.00 56.25 83 SER A CA 1
ATOM 636 C C . SER A 1 83 ? 11.415 7.511 -18.364 1.00 56.25 83 SER A C 1
ATOM 638 O O . SER A 1 83 ? 11.807 7.595 -19.529 1.00 56.25 83 SER A O 1
ATOM 640 N N . GLY A 1 84 ? 10.255 8.028 -17.948 1.00 61.16 84 GLY A N 1
ATOM 641 C CA . GLY A 1 84 ? 9.233 8.622 -18.816 1.00 61.16 84 GLY A CA 1
ATOM 642 C C . GLY A 1 84 ? 7.957 7.780 -18.960 1.00 61.16 84 GLY A C 1
ATOM 643 O O . GLY A 1 84 ? 6.884 8.359 -19.134 1.00 61.16 84 GLY A O 1
ATOM 644 N N . SER A 1 85 ? 8.037 6.449 -18.818 1.00 69.06 85 SER A N 1
ATOM 645 C CA . SER A 1 85 ? 6.857 5.583 -18.665 1.00 69.06 85 SER A CA 1
ATOM 646 C C . SER A 1 85 ? 6.178 5.843 -17.324 1.00 69.06 85 SER A C 1
ATOM 648 O O . SER A 1 85 ? 6.847 5.995 -16.298 1.00 69.06 85 SER A O 1
ATOM 650 N N . GLU A 1 86 ? 4.848 5.786 -17.301 1.00 79.88 86 GLU A N 1
ATOM 651 C CA . GLU A 1 86 ? 4.133 5.548 -16.048 1.00 79.88 86 GLU A CA 1
ATOM 652 C C . GLU A 1 86 ? 4.617 4.211 -15.468 1.00 79.88 86 GLU A C 1
ATOM 654 O O . GLU A 1 86 ? 4.866 3.251 -16.207 1.00 79.88 86 GLU A O 1
ATOM 659 N N . THR A 1 87 ? 4.885 4.212 -14.163 1.00 89.19 87 THR A N 1
ATOM 660 C CA . THR A 1 87 ? 5.458 3.081 -13.429 1.00 89.19 87 THR A CA 1
ATOM 661 C C . THR A 1 87 ? 4.541 2.763 -12.262 1.00 89.19 87 THR A C 1
ATOM 663 O O . THR A 1 87 ? 4.217 3.645 -11.460 1.00 89.19 87 THR A O 1
ATOM 666 N N . GLU A 1 88 ? 4.107 1.510 -12.196 1.00 91.44 88 GLU A N 1
ATOM 667 C CA . GLU A 1 88 ? 3.075 1.041 -11.275 1.00 91.44 88 GLU A CA 1
ATOM 668 C C . GLU A 1 88 ? 3.647 -0.001 -10.314 1.00 91.44 88 GLU A C 1
ATOM 670 O O . GLU A 1 88 ? 4.498 -0.810 -10.695 1.00 91.44 88 GLU A O 1
ATOM 675 N N . LEU A 1 89 ? 3.169 0.032 -9.070 1.00 94.25 89 LEU A N 1
ATOM 676 C CA . LEU A 1 89 ? 3.638 -0.804 -7.972 1.00 94.25 89 LEU A CA 1
ATOM 677 C C . LEU A 1 89 ? 2.486 -1.611 -7.382 1.00 94.25 89 LEU A C 1
ATOM 679 O O . LEU A 1 89 ? 1.420 -1.062 -7.101 1.00 94.25 89 LEU A O 1
ATOM 683 N N . ASP A 1 90 ? 2.737 -2.887 -7.112 1.00 95.25 90 ASP A N 1
ATOM 684 C CA . ASP A 1 90 ? 1.821 -3.737 -6.353 1.00 95.25 90 ASP A CA 1
ATOM 685 C C . ASP A 1 90 ? 2.613 -4.745 -5.517 1.00 95.25 90 ASP A C 1
ATOM 687 O O . ASP A 1 90 ? 3.517 -5.405 -6.042 1.00 95.25 90 ASP A O 1
ATOM 691 N N . TRP A 1 91 ? 2.307 -4.833 -4.223 1.00 94.62 91 TRP A N 1
ATOM 692 C CA . TRP A 1 91 ? 2.894 -5.809 -3.307 1.00 94.62 91 TRP A CA 1
ATOM 693 C C . TRP A 1 91 ? 2.027 -7.064 -3.232 1.00 94.62 91 TRP A C 1
ATOM 695 O O . TRP A 1 91 ? 0.801 -7.005 -3.192 1.00 94.62 91 TRP A O 1
ATOM 705 N N . SER A 1 92 ? 2.688 -8.211 -3.166 1.00 94.69 92 SER A N 1
ATOM 706 C CA . SER A 1 92 ? 2.058 -9.494 -2.864 1.00 94.69 92 SER A CA 1
ATOM 707 C C . SER A 1 92 ? 1.865 -9.693 -1.358 1.00 94.69 92 SER A C 1
ATOM 709 O O . SER A 1 92 ? 2.547 -9.063 -0.549 1.00 94.69 92 SER A O 1
ATOM 711 N N . GLN A 1 93 ? 1.008 -10.646 -0.976 1.00 91.25 93 GLN A N 1
ATOM 712 C CA . GLN A 1 93 ? 0.780 -11.028 0.427 1.00 91.25 93 GLN A CA 1
ATOM 713 C C . GLN A 1 93 ? 2.066 -11.482 1.149 1.00 91.25 93 GLN A C 1
ATOM 715 O O . GLN A 1 93 ? 2.158 -11.382 2.369 1.00 91.25 93 GLN A O 1
ATOM 720 N N . ARG A 1 94 ? 3.071 -11.941 0.389 1.00 91.31 94 ARG A N 1
ATOM 721 C CA . ARG A 1 94 ? 4.371 -12.439 0.872 1.00 91.31 94 ARG A CA 1
ATOM 722 C C . ARG A 1 94 ? 5.530 -11.450 0.771 1.00 91.31 94 ARG A C 1
ATOM 724 O O . ARG A 1 94 ? 6.695 -11.849 0.808 1.00 91.31 94 ARG A O 1
ATOM 731 N N . GLY A 1 95 ? 5.247 -10.165 0.586 1.00 91.75 95 GLY A N 1
ATOM 732 C CA . GLY A 1 95 ? 6.287 -9.138 0.575 1.00 91.75 95 GLY A CA 1
ATOM 733 C C . GLY A 1 95 ? 7.122 -9.088 -0.714 1.00 91.75 95 GLY A C 1
ATOM 734 O O . GLY A 1 95 ? 8.101 -8.348 -0.780 1.00 91.75 95 GLY A O 1
ATOM 735 N N . LEU A 1 96 ? 6.784 -9.857 -1.762 1.00 94.38 96 LEU A N 1
ATOM 736 C CA . LEU A 1 96 ? 7.347 -9.606 -3.094 1.00 94.38 96 LEU A CA 1
ATOM 737 C C . LEU A 1 96 ? 6.717 -8.339 -3.676 1.00 94.38 96 LEU A C 1
ATOM 739 O O . LEU A 1 96 ? 5.492 -8.253 -3.780 1.00 94.38 96 LEU A O 1
ATOM 743 N N . LEU A 1 97 ? 7.557 -7.400 -4.110 1.00 94.94 97 LEU A N 1
ATOM 744 C CA . LEU A 1 97 ? 7.149 -6.174 -4.795 1.00 94.94 97 LEU A CA 1
ATOM 745 C C . LEU A 1 97 ? 7.196 -6.388 -6.310 1.00 94.94 97 LEU A C 1
ATOM 747 O O . LEU A 1 97 ? 8.250 -6.722 -6.856 1.00 94.94 97 LEU A O 1
ATOM 751 N N . SER A 1 98 ? 6.086 -6.130 -6.999 1.00 94.31 98 SER A N 1
ATOM 752 C CA . SER A 1 98 ? 6.059 -5.991 -8.455 1.00 94.31 98 SER A CA 1
ATOM 753 C C . SER A 1 98 ? 6.207 -4.527 -8.880 1.00 94.31 98 SER A C 1
ATOM 755 O O . SER A 1 98 ? 5.668 -3.615 -8.252 1.00 94.31 98 SER A O 1
ATOM 757 N N . VAL A 1 99 ? 6.955 -4.313 -9.962 1.00 93.00 99 VAL A N 1
ATOM 758 C CA . VAL A 1 99 ? 7.198 -3.016 -10.597 1.00 93.00 99 VAL A CA 1
ATOM 759 C C . VAL A 1 99 ? 6.956 -3.169 -12.095 1.00 93.00 99 VAL A C 1
ATOM 761 O O . VAL A 1 99 ? 7.733 -3.820 -12.801 1.00 93.00 99 VAL A O 1
ATOM 764 N N . ALA A 1 100 ? 5.873 -2.574 -12.584 1.00 90.25 100 ALA A N 1
ATOM 765 C CA . ALA A 1 100 ? 5.532 -2.524 -14.000 1.00 90.25 100 ALA A CA 1
ATOM 766 C C . ALA A 1 100 ? 6.117 -1.252 -14.626 1.00 90.25 100 ALA A C 1
ATOM 768 O O . ALA A 1 100 ? 5.830 -0.150 -14.163 1.00 90.25 100 ALA A O 1
ATOM 769 N N . SER A 1 101 ? 6.946 -1.385 -15.667 1.00 85.31 101 SER A N 1
ATOM 770 C CA . SER A 1 101 ? 7.527 -0.240 -16.382 1.00 85.31 101 SER A CA 1
ATOM 771 C C . SER A 1 101 ? 7.985 -0.613 -17.797 1.00 85.31 101 SER A C 1
ATOM 773 O O . SER A 1 101 ? 8.544 -1.692 -18.025 1.00 85.31 101 SER A O 1
ATOM 775 N N . GLY A 1 102 ? 7.737 0.268 -18.773 1.00 72.56 102 GLY A N 1
ATOM 776 C CA . GLY A 1 102 ? 8.282 0.155 -20.134 1.00 72.56 102 GLY A CA 1
ATOM 777 C C . GLY A 1 102 ? 7.908 -1.120 -20.910 1.00 72.56 102 GLY A C 1
ATOM 778 O O . GLY A 1 102 ? 8.686 -1.574 -21.744 1.00 72.56 102 GLY A O 1
ATOM 779 N N . GLY A 1 103 ? 6.757 -1.740 -20.618 1.00 75.62 103 GLY A N 1
ATOM 780 C CA . GLY A 1 103 ? 6.336 -3.016 -21.226 1.00 75.62 103 GLY A CA 1
ATOM 781 C C . GLY A 1 103 ? 6.979 -4.269 -20.604 1.00 75.62 103 GLY A C 1
ATOM 782 O O . GLY A 1 103 ? 6.830 -5.378 -21.130 1.00 75.62 103 GLY A O 1
ATOM 783 N N . SER A 1 104 ? 7.672 -4.107 -19.473 1.00 85.06 104 SER A N 1
ATOM 784 C CA . SER A 1 104 ? 8.214 -5.189 -18.648 1.00 85.06 104 SER A CA 1
ATOM 785 C C . SER A 1 104 ? 7.643 -5.144 -17.230 1.00 85.06 104 SER A C 1
ATOM 787 O O . SER A 1 104 ? 7.344 -4.070 -16.708 1.00 85.06 104 SER A O 1
ATOM 789 N N . VAL A 1 105 ? 7.508 -6.309 -16.599 1.00 89.81 105 VAL A N 1
ATOM 790 C CA . VAL A 1 105 ? 7.219 -6.429 -15.164 1.00 89.81 105 VAL A CA 1
ATOM 791 C C . VAL A 1 105 ? 8.409 -7.086 -14.482 1.00 89.81 105 VAL A C 1
ATOM 793 O O . VAL A 1 105 ? 8.852 -8.166 -14.879 1.00 89.81 105 VAL A O 1
ATOM 796 N N . ASN A 1 106 ? 8.920 -6.407 -13.462 1.00 92.12 106 ASN A N 1
ATOM 797 C CA . ASN A 1 106 ? 9.996 -6.861 -12.596 1.00 92.12 106 ASN A CA 1
ATOM 798 C C . ASN A 1 106 ? 9.416 -7.190 -11.222 1.00 92.12 106 ASN A C 1
ATOM 800 O O . ASN A 1 106 ? 8.622 -6.420 -10.693 1.00 92.12 106 ASN A O 1
ATOM 804 N N . VAL A 1 107 ? 9.819 -8.314 -10.643 1.00 94.44 107 VAL A N 1
ATOM 805 C CA . VAL A 1 107 ? 9.444 -8.730 -9.290 1.00 94.44 107 VAL A CA 1
ATOM 806 C C . VAL A 1 107 ? 10.708 -8.796 -8.443 1.00 94.44 107 VAL A C 1
ATOM 808 O O . VAL A 1 107 ? 11.727 -9.334 -8.885 1.00 94.44 107 VAL A O 1
ATOM 811 N N . TYR A 1 108 ? 10.639 -8.262 -7.228 1.00 94.06 108 TYR A N 1
ATOM 812 C CA . TYR A 1 108 ? 11.730 -8.212 -6.258 1.00 94.06 108 TYR A CA 1
ATOM 813 C C . TYR A 1 108 ? 11.345 -8.976 -4.988 1.00 94.06 108 TYR A C 1
ATOM 815 O O . TYR A 1 108 ? 10.188 -8.953 -4.576 1.00 94.06 108 TYR A O 1
ATOM 823 N N . SER A 1 109 ? 12.310 -9.655 -4.370 1.00 92.94 109 SER A N 1
ATOM 824 C CA . SER A 1 109 ? 12.106 -10.446 -3.152 1.00 92.94 109 SER A CA 1
ATOM 825 C C . SER A 1 109 ? 12.132 -9.584 -1.873 1.00 92.94 109 SER A C 1
ATOM 827 O O . SER A 1 109 ? 12.967 -8.675 -1.780 1.00 92.94 109 SER A O 1
ATOM 829 N N . PRO A 1 110 ? 11.305 -9.904 -0.850 1.00 90.31 110 PRO A N 1
ATOM 830 C CA . PRO A 1 110 ? 11.213 -9.148 0.409 1.00 90.31 110 PRO A CA 1
ATOM 831 C C . PRO A 1 110 ? 12.576 -8.979 1.086 1.00 90.31 110 PRO A C 1
ATOM 833 O O . PRO A 1 110 ? 12.951 -7.882 1.494 1.00 90.31 110 PRO A O 1
ATOM 836 N N . SER A 1 111 ? 13.373 -10.052 1.124 1.00 86.06 111 SER A N 1
ATOM 837 C CA . SER A 1 111 ? 14.702 -10.085 1.747 1.00 86.06 111 SER A CA 1
ATOM 838 C C . SER A 1 111 ? 15.650 -9.001 1.229 1.00 86.06 111 SER A C 1
ATOM 840 O O . SER A 1 111 ? 16.486 -8.512 1.985 1.00 86.06 111 SER A O 1
ATOM 842 N N . THR A 1 112 ? 15.524 -8.608 -0.043 1.00 86.25 112 THR A N 1
ATOM 843 C CA . THR A 1 112 ? 16.396 -7.596 -0.648 1.00 86.25 112 THR A CA 1
ATOM 844 C C . THR A 1 112 ? 15.821 -6.187 -0.496 1.00 86.25 112 THR A C 1
ATOM 846 O O . THR A 1 112 ? 16.592 -5.250 -0.295 1.00 86.25 112 THR A O 1
ATOM 849 N N . ILE A 1 113 ? 14.494 -6.013 -0.548 1.00 88.31 113 ILE A N 1
ATOM 850 C CA . ILE A 1 113 ? 13.860 -4.687 -0.417 1.00 88.31 113 ILE A CA 1
ATOM 851 C C . ILE A 1 113 ? 13.741 -4.206 1.040 1.00 88.31 113 ILE A C 1
ATOM 853 O O . ILE A 1 113 ? 13.858 -3.007 1.277 1.00 88.31 113 ILE A O 1
ATOM 857 N N . HIS A 1 114 ? 13.590 -5.111 2.015 1.00 86.62 114 HIS A N 1
ATOM 858 C CA . HIS A 1 114 ? 13.526 -4.767 3.448 1.00 86.62 114 HIS A CA 1
ATOM 859 C C . HIS A 1 114 ? 14.907 -4.473 4.055 1.00 86.62 114 HIS A C 1
ATOM 861 O O . HIS A 1 114 ? 15.012 -3.761 5.054 1.00 86.62 114 HIS A O 1
ATOM 867 N N . GLN A 1 115 ? 15.985 -5.001 3.465 1.00 86.25 115 GLN A N 1
ATOM 868 C CA . GLN A 1 115 ? 17.345 -4.694 3.905 1.00 86.25 115 GLN A CA 1
ATOM 869 C C . GLN A 1 115 ? 17.717 -3.262 3.502 1.00 86.25 115 GLN A C 1
ATOM 871 O O . GLN A 1 115 ? 17.853 -2.978 2.308 1.00 86.25 115 GLN A O 1
ATOM 876 N N . GLN A 1 116 ? 17.950 -2.393 4.492 1.00 85.69 116 GLN A N 1
ATOM 877 C CA . GLN A 1 116 ? 18.411 -1.022 4.268 1.00 85.69 116 GLN A CA 1
ATOM 878 C C . GLN A 1 116 ? 19.731 -0.989 3.477 1.00 85.69 116 GLN A C 1
ATOM 880 O O . GLN A 1 116 ? 20.692 -1.683 3.813 1.00 85.69 116 GLN A O 1
ATOM 885 N N . PHE A 1 117 ? 19.788 -0.146 2.446 1.00 86.50 117 PHE A N 1
ATOM 886 C CA . PHE A 1 117 ? 20.971 0.078 1.620 1.00 86.50 117 PHE A CA 1
ATOM 887 C C . PHE A 1 117 ? 20.933 1.488 1.018 1.00 86.50 117 PHE A C 1
ATOM 889 O O . PHE A 1 117 ? 20.147 1.776 0.115 1.00 86.50 117 PHE A O 1
ATOM 896 N N . ASN A 1 118 ? 21.816 2.361 1.503 1.00 80.81 118 ASN A N 1
ATOM 897 C CA . ASN A 1 118 ? 21.850 3.788 1.164 1.00 80.81 118 ASN A CA 1
ATOM 898 C C . ASN A 1 118 ? 22.577 4.054 -0.176 1.00 80.81 118 ASN A C 1
ATOM 900 O O . ASN A 1 118 ? 23.489 4.876 -0.238 1.00 80.81 118 ASN A O 1
ATOM 904 N N . GLY A 1 119 ? 22.234 3.319 -1.238 1.00 83.62 119 GLY A N 1
ATOM 905 C CA . GLY A 1 119 ? 22.906 3.409 -2.535 1.00 83.62 119 GLY A CA 1
ATOM 906 C C . GLY A 1 119 ? 21.969 3.148 -3.711 1.00 83.62 119 GLY A C 1
ATOM 907 O O . GLY A 1 119 ? 21.136 2.248 -3.662 1.00 83.62 119 GLY A O 1
ATOM 908 N N . HIS A 1 120 ? 22.146 3.920 -4.785 1.00 86.19 120 HIS A N 1
ATOM 909 C CA . HIS A 1 120 ? 21.289 3.915 -5.976 1.00 86.19 120 HIS A CA 1
ATOM 910 C C . HIS A 1 120 ? 21.583 2.727 -6.909 1.00 86.19 120 HIS A C 1
ATOM 912 O O . HIS A 1 120 ? 22.095 2.884 -8.018 1.00 86.19 120 HIS A O 1
ATOM 918 N N . VAL A 1 121 ? 21.316 1.508 -6.436 1.00 88.31 121 VAL A N 1
ATOM 919 C CA . VAL A 1 121 ? 21.609 0.256 -7.153 1.00 88.31 121 VAL A CA 1
ATOM 920 C C . VAL A 1 121 ? 20.360 -0.617 -7.193 1.00 88.31 121 VAL A C 1
ATOM 922 O O . VAL A 1 121 ? 19.773 -0.917 -6.156 1.00 88.31 121 VAL A O 1
ATOM 925 N N . GLN A 1 122 ? 19.980 -1.059 -8.398 1.00 87.06 122 GLN A N 1
ATOM 926 C CA . GLN A 1 122 ? 18.857 -1.979 -8.601 1.00 87.06 122 GLN A CA 1
ATOM 927 C C . GLN A 1 122 ? 19.003 -3.235 -7.707 1.00 87.06 122 GLN A C 1
ATOM 929 O O . GLN A 1 122 ? 20.037 -3.908 -7.779 1.00 87.06 122 GLN A O 1
ATOM 934 N N . PRO A 1 123 ? 18.007 -3.572 -6.863 1.00 89.88 123 PRO A N 1
ATOM 935 C CA . PRO A 1 123 ? 18.056 -4.784 -6.053 1.00 89.88 123 PRO A CA 1
ATOM 936 C C . PRO A 1 123 ? 17.987 -6.047 -6.927 1.00 89.88 123 PRO A C 1
ATOM 938 O O . PRO A 1 123 ? 17.581 -6.003 -8.091 1.00 89.88 123 PRO A O 1
ATOM 941 N N . SER A 1 124 ? 18.390 -7.190 -6.364 1.00 89.62 124 SER A N 1
ATOM 942 C CA . SER A 1 124 ? 18.310 -8.490 -7.036 1.00 89.62 124 SER A CA 1
ATOM 943 C C . SER A 1 124 ? 16.875 -8.798 -7.468 1.00 89.62 124 SER A C 1
ATOM 945 O O . SER A 1 124 ? 15.970 -8.876 -6.635 1.00 89.62 124 SER A O 1
ATOM 947 N N . LEU A 1 125 ? 16.684 -8.997 -8.769 1.00 91.88 125 LEU A N 1
ATOM 948 C CA . LEU A 1 125 ? 15.410 -9.399 -9.355 1.00 91.88 125 LEU A CA 1
ATOM 949 C C . LEU A 1 125 ? 15.101 -10.852 -8.978 1.00 91.88 125 LEU A C 1
ATOM 951 O O . LEU A 1 125 ? 15.945 -11.728 -9.156 1.00 91.88 125 LEU A O 1
ATOM 955 N N . TYR A 1 126 ? 13.882 -11.100 -8.504 1.00 93.56 126 TYR A N 1
ATOM 956 C CA . TYR A 1 126 ? 13.331 -12.447 -8.360 1.00 93.56 126 TYR A CA 1
ATOM 957 C C . TYR A 1 126 ? 12.887 -12.991 -9.728 1.00 93.56 126 TYR A C 1
ATOM 959 O O . TYR A 1 126 ? 13.196 -14.124 -10.089 1.00 93.56 126 TYR A O 1
ATOM 967 N N . LEU A 1 127 ? 12.188 -12.162 -10.513 1.00 92.12 127 LEU A N 1
ATOM 968 C CA . LEU A 1 127 ? 11.653 -12.525 -11.826 1.00 92.12 127 LEU A CA 1
ATOM 969 C C . LEU A 1 127 ? 11.502 -11.277 -12.707 1.00 92.12 127 LEU A C 1
ATOM 971 O O . LEU A 1 127 ? 11.056 -10.233 -12.242 1.00 92.12 127 LEU A O 1
ATOM 975 N N . THR A 1 128 ? 11.810 -11.401 -13.998 1.00 90.06 128 THR A N 1
ATOM 976 C CA . THR A 1 128 ? 11.508 -10.386 -15.021 1.00 90.06 128 THR A CA 1
ATOM 977 C C . THR A 1 128 ? 10.684 -11.025 -16.131 1.00 90.06 128 THR A C 1
ATOM 979 O O . THR A 1 128 ? 11.047 -12.080 -16.655 1.00 90.06 128 THR A O 1
ATOM 982 N N . ARG A 1 129 ? 9.591 -10.371 -16.534 1.00 84.81 129 ARG A N 1
ATOM 983 C CA . ARG A 1 129 ? 8.776 -10.761 -17.690 1.00 84.81 129 ARG A CA 1
ATOM 984 C C . ARG A 1 129 ? 8.588 -9.581 -18.649 1.00 84.81 129 ARG A C 1
ATOM 986 O O . ARG A 1 129 ? 7.873 -8.640 -18.307 1.00 84.81 129 ARG A O 1
ATOM 993 N N . PRO A 1 130 ? 9.170 -9.619 -19.862 1.00 81.06 130 PRO A N 1
ATOM 994 C CA . PRO A 1 130 ? 8.708 -8.769 -20.951 1.00 81.06 130 PRO A CA 1
ATOM 995 C C . PRO A 1 130 ? 7.341 -9.274 -21.432 1.00 81.06 130 PRO A C 1
ATOM 997 O O . PRO A 1 130 ? 7.146 -10.475 -21.620 1.00 81.06 130 PRO A O 1
ATOM 1000 N N . ILE A 1 131 ? 6.396 -8.365 -21.670 1.00 69.06 131 ILE A N 1
ATOM 1001 C CA . ILE A 1 131 ? 5.011 -8.711 -22.064 1.00 69.06 131 ILE A CA 1
ATOM 1002 C C . ILE A 1 131 ? 4.875 -8.907 -23.593 1.00 69.06 131 ILE A C 1
ATOM 1004 O O . ILE A 1 131 ? 3.800 -9.158 -24.135 1.00 69.06 131 ILE A O 1
ATOM 1008 N N . SER A 1 132 ? 6.007 -8.897 -24.303 1.00 58.69 132 SER A N 1
ATOM 1009 C CA . SER A 1 132 ? 6.142 -9.184 -25.736 1.00 58.69 132 SER A CA 1
ATOM 1010 C C . SER A 1 132 ? 5.994 -10.683 -26.078 1.00 58.69 132 SER A C 1
ATOM 1012 O O . SER A 1 132 ? 6.873 -11.278 -26.698 1.00 58.69 132 SER A O 1
ATOM 1014 N N . SER A 1 133 ? 4.878 -11.310 -25.692 1.00 48.84 133 SER A N 1
ATOM 1015 C CA . SER A 1 133 ? 4.542 -12.710 -26.020 1.00 48.84 133 SER A CA 1
ATOM 1016 C C . SER A 1 133 ? 3.720 -12.878 -27.311 1.00 48.84 133 SER A C 1
ATOM 1018 O O . SER A 1 133 ? 3.387 -13.998 -27.696 1.00 48.84 133 SER A O 1
ATOM 1020 N N . ARG A 1 134 ? 3.404 -11.778 -28.011 1.00 50.03 134 ARG A N 1
ATOM 1021 C CA . ARG A 1 134 ? 2.778 -11.762 -29.346 1.00 50.03 134 ARG A CA 1
ATOM 1022 C C . ARG A 1 134 ? 3.580 -10.871 -30.306 1.00 50.03 134 ARG A C 1
ATOM 1024 O O . ARG A 1 134 ? 4.079 -9.839 -29.862 1.00 50.03 134 ARG A O 1
ATOM 1031 N N . PRO A 1 135 ? 3.644 -11.201 -31.611 1.00 47.19 135 PRO A N 1
ATOM 1032 C CA . PRO A 1 135 ? 4.318 -10.390 -32.626 1.00 47.19 135 PRO A CA 1
ATOM 1033 C C . PRO A 1 135 ? 3.459 -9.175 -33.018 1.00 47.19 135 PRO A C 1
ATOM 1035 O O . PRO A 1 135 ? 2.847 -9.134 -34.082 1.00 47.19 135 PRO A O 1
ATOM 1038 N N . LEU A 1 136 ? 3.374 -8.191 -32.123 1.00 49.66 136 LEU A N 1
ATOM 1039 C CA . LEU A 1 136 ? 2.700 -6.906 -32.329 1.00 49.66 136 LEU A CA 1
ATOM 1040 C C . LEU A 1 136 ? 3.631 -5.767 -31.870 1.00 49.66 136 LEU A C 1
ATOM 1042 O O . LEU A 1 136 ? 4.459 -5.993 -30.987 1.00 49.66 136 LEU A O 1
ATOM 1046 N N . PRO A 1 137 ? 3.551 -4.568 -32.479 1.00 49.78 137 PRO A N 1
ATOM 1047 C CA . PRO A 1 137 ? 4.585 -3.544 -32.345 1.00 49.78 137 PRO A CA 1
ATOM 1048 C C . PRO A 1 137 ? 4.793 -3.070 -30.899 1.00 49.78 137 PRO A C 1
ATOM 1050 O O . PRO A 1 137 ? 3.852 -2.757 -30.173 1.00 49.78 137 PRO A O 1
ATOM 1053 N N . ILE A 1 138 ? 6.069 -2.995 -30.515 1.00 50.69 138 ILE A N 1
ATOM 1054 C CA . ILE A 1 138 ? 6.553 -2.770 -29.142 1.00 50.69 138 ILE A CA 1
ATOM 1055 C C . ILE A 1 138 ? 6.156 -1.387 -28.583 1.00 50.69 138 ILE A C 1
ATOM 1057 O O . ILE A 1 138 ? 6.026 -1.222 -27.374 1.00 50.69 138 ILE A O 1
ATOM 1061 N N . SER A 1 139 ? 5.932 -0.388 -29.441 1.00 48.19 139 SER A N 1
ATOM 1062 C CA . SER A 1 139 ? 5.834 1.031 -29.064 1.00 48.19 139 SER A CA 1
ATOM 1063 C C . SER A 1 139 ? 4.472 1.510 -28.533 1.00 48.19 139 SER A C 1
ATOM 1065 O O . SER A 1 139 ? 4.301 2.712 -28.348 1.00 48.19 139 SER A O 1
ATOM 1067 N N . SER A 1 140 ? 3.485 0.630 -28.318 1.00 48.50 140 SER A N 1
ATOM 1068 C CA . SER A 1 140 ? 2.075 1.051 -28.172 1.00 48.50 140 SER A CA 1
ATOM 1069 C C . SER A 1 140 ? 1.304 0.454 -26.981 1.00 48.50 140 SER A C 1
ATOM 1071 O O . SER A 1 140 ? 0.070 0.415 -27.009 1.00 48.50 140 SER A O 1
ATOM 1073 N N . ARG A 1 141 ? 1.991 -0.081 -25.962 1.00 60.69 141 ARG A N 1
ATOM 1074 C CA . ARG A 1 141 ? 1.351 -0.764 -24.818 1.00 60.69 141 ARG A CA 1
ATOM 1075 C C . ARG A 1 141 ? 1.908 -0.286 -23.472 1.00 60.69 141 ARG A C 1
ATOM 1077 O O . ARG A 1 141 ? 2.769 -0.965 -22.913 1.00 60.69 141 ARG A O 1
ATOM 1084 N N . PRO A 1 142 ? 1.415 0.847 -22.934 1.00 65.75 142 PRO A N 1
ATOM 1085 C CA . PRO A 1 142 ? 1.573 1.125 -21.513 1.00 65.75 142 PRO A CA 1
ATOM 1086 C C . PRO A 1 142 ? 0.934 -0.007 -20.697 1.00 65.75 142 PRO A C 1
ATOM 1088 O O . PRO A 1 142 ? -0.079 -0.594 -21.099 1.00 65.75 142 PRO A O 1
ATOM 1091 N N . LEU A 1 143 ? 1.558 -0.318 -19.565 1.00 71.44 143 LEU A N 1
ATOM 1092 C CA . LEU A 1 143 ? 0.973 -1.175 -18.537 1.00 71.44 143 LEU A CA 1
ATOM 1093 C C . LEU A 1 143 ? 0.018 -0.318 -17.696 1.00 71.44 143 LEU A C 1
ATOM 1095 O O . LEU A 1 143 ? 0.173 0.901 -17.659 1.00 71.44 143 LEU A O 1
ATOM 1099 N N . THR A 1 144 ? -1.045 -0.933 -17.184 1.00 75.44 144 THR A N 1
ATOM 1100 C CA . THR A 1 144 ? -2.220 -0.201 -16.662 1.00 75.44 144 THR A CA 1
ATOM 1101 C C . THR A 1 144 ? -2.763 -0.762 -15.343 1.00 75.44 144 THR A C 1
ATOM 1103 O O . THR A 1 144 ? -3.855 -0.382 -14.914 1.00 75.44 144 THR A O 1
ATOM 1106 N N . SER A 1 145 ? -2.068 -1.759 -14.786 1.00 86.69 145 SER A N 1
ATOM 1107 C CA . SER A 1 145 ? -2.060 -2.189 -13.378 1.00 86.69 145 SER A CA 1
ATOM 1108 C C . SER A 1 145 ? -1.433 -3.589 -13.264 1.00 86.69 145 SER A C 1
ATOM 1110 O O . SER A 1 145 ? -1.993 -4.549 -13.801 1.00 86.69 145 SER A O 1
ATOM 1112 N N . PRO A 1 146 ? -0.316 -3.776 -12.539 1.00 91.94 146 PRO A N 1
ATOM 1113 C CA . PRO A 1 146 ? -0.026 -5.049 -11.892 1.00 91.94 146 PRO A CA 1
ATOM 1114 C C . PRO A 1 146 ? -0.967 -5.220 -10.686 1.00 91.94 146 PRO A C 1
ATOM 1116 O O . PRO A 1 146 ? -1.195 -4.262 -9.949 1.00 91.94 146 PRO A O 1
ATOM 1119 N N . ARG A 1 147 ? -1.522 -6.420 -10.490 1.00 94.88 147 ARG A N 1
ATOM 1120 C CA . ARG A 1 147 ? -2.272 -6.832 -9.291 1.00 94.88 147 ARG A CA 1
ATOM 1121 C C . ARG A 1 147 ? -2.031 -8.302 -8.965 1.00 94.88 147 ARG A C 1
ATOM 1123 O O . ARG A 1 147 ? -2.386 -9.178 -9.760 1.00 94.88 147 ARG A O 1
ATOM 1130 N N . PHE A 1 148 ? -1.450 -8.585 -7.806 1.00 95.50 148 PHE A N 1
ATOM 1131 C CA . PHE A 1 148 ? -1.370 -9.942 -7.274 1.00 95.50 148 PHE A CA 1
ATOM 1132 C C . PHE A 1 148 ? -2.763 -10.470 -6.917 1.00 95.50 148 PHE A C 1
ATOM 1134 O O . PHE A 1 148 ? -3.614 -9.748 -6.394 1.00 95.50 148 PHE A O 1
ATOM 1141 N N . THR A 1 149 ? -3.009 -11.746 -7.201 1.00 93.06 149 THR A N 1
ATOM 1142 C CA . THR A 1 149 ? -4.206 -12.442 -6.722 1.00 93.06 149 THR A CA 1
ATOM 1143 C C . THR A 1 149 ? -4.038 -12.815 -5.250 1.00 93.06 149 THR A C 1
ATOM 1145 O O . THR A 1 149 ? -3.016 -13.412 -4.907 1.00 93.06 149 THR A O 1
ATOM 1148 N N . PRO A 1 150 ? -5.020 -12.547 -4.372 1.00 91.00 150 PRO A N 1
ATOM 1149 C CA . PRO A 1 150 ? -4.958 -13.040 -3.004 1.00 91.00 150 PRO A CA 1
ATOM 1150 C C . PRO A 1 150 ? -4.995 -14.577 -2.991 1.00 91.00 150 PRO A C 1
ATOM 1152 O O . PRO A 1 150 ? -5.723 -15.202 -3.765 1.00 91.00 150 PRO A O 1
ATOM 1155 N N . PHE A 1 151 ? -4.197 -15.170 -2.105 1.00 91.75 151 PHE A N 1
ATOM 1156 C CA . PHE A 1 151 ? -4.088 -16.606 -1.830 1.00 91.75 151 PHE A CA 1
ATOM 1157 C C . PHE A 1 151 ? -3.635 -17.488 -3.011 1.00 91.75 151 PHE A C 1
ATOM 1159 O O . PHE A 1 151 ? -3.767 -18.710 -2.961 1.00 91.75 151 PHE A O 1
ATOM 1166 N N . GLN A 1 152 ? -3.097 -16.896 -4.086 1.00 94.25 152 GLN A N 1
ATOM 1167 C CA . GLN A 1 152 ? -2.624 -17.622 -5.271 1.00 94.25 152 GLN A CA 1
ATOM 1168 C C . GLN A 1 152 ? -1.361 -16.987 -5.868 1.00 94.25 152 GLN A C 1
ATOM 1170 O O . GLN A 1 152 ? -1.209 -15.769 -5.879 1.00 94.25 152 GLN A O 1
ATOM 1175 N N . ASP A 1 153 ? -0.488 -17.821 -6.439 1.00 95.00 153 ASP A N 1
ATOM 1176 C CA . ASP A 1 153 ? 0.793 -17.431 -7.052 1.00 95.00 153 ASP A CA 1
ATOM 1177 C C . ASP A 1 153 ? 0.644 -16.816 -8.460 1.00 95.00 153 ASP A C 1
ATOM 1179 O O . ASP A 1 153 ? 1.347 -17.187 -9.409 1.00 95.00 153 ASP A O 1
ATOM 1183 N N . VAL A 1 154 ? -0.295 -15.880 -8.625 1.00 94.69 154 VAL A N 1
ATOM 1184 C CA . VAL A 1 154 ? -0.606 -15.240 -9.909 1.00 94.69 154 VAL A CA 1
ATOM 1185 C C . VAL A 1 154 ? -0.483 -13.721 -9.803 1.00 94.69 154 VAL A C 1
ATOM 1187 O O . VAL A 1 154 ? -1.115 -13.067 -8.978 1.00 94.69 154 VAL A O 1
ATOM 1190 N N . LEU A 1 155 ? 0.299 -13.135 -10.707 1.00 94.62 155 LEU A N 1
ATOM 1191 C CA . LEU A 1 155 ? 0.316 -11.697 -10.947 1.00 94.62 155 LEU A CA 1
ATOM 1192 C C . LEU A 1 155 ? -0.511 -11.404 -12.200 1.00 94.62 155 LEU A C 1
ATOM 1194 O O . LEU A 1 155 ? -0.154 -11.800 -13.313 1.00 94.62 155 LEU A O 1
ATOM 1198 N N . THR A 1 156 ? -1.636 -10.725 -12.009 1.00 92.94 156 THR A N 1
ATOM 1199 C CA . THR A 1 156 ? -2.511 -10.245 -13.081 1.00 92.94 156 THR A CA 1
ATOM 1200 C C . THR A 1 156 ? -2.006 -8.890 -13.563 1.00 92.94 156 THR A C 1
ATOM 1202 O O . THR A 1 156 ? -1.651 -8.038 -12.756 1.00 92.94 156 THR A O 1
ATOM 1205 N N . ILE A 1 157 ? -1.934 -8.686 -14.877 1.00 90.19 157 ILE A N 1
ATOM 1206 C CA . ILE A 1 157 ? -1.363 -7.481 -15.483 1.00 90.19 157 ILE A CA 1
ATOM 1207 C C . ILE A 1 157 ? -2.348 -6.922 -16.513 1.00 90.19 157 ILE A C 1
ATOM 1209 O O . ILE A 1 157 ? -2.621 -7.551 -17.544 1.00 90.19 157 ILE A O 1
ATOM 1213 N N . GLY A 1 158 ? -2.867 -5.729 -16.231 1.00 87.94 158 GLY A N 1
ATOM 1214 C CA . GLY A 1 158 ? -3.652 -4.919 -17.153 1.00 87.94 158 GLY A CA 1
ATOM 1215 C C . GLY A 1 158 ? -2.772 -4.267 -18.220 1.00 87.94 158 GLY A C 1
ATOM 1216 O O . GLY A 1 158 ? -1.703 -3.724 -17.932 1.00 87.94 158 GLY A O 1
ATOM 1217 N N . HIS A 1 159 ? -3.227 -4.320 -19.470 1.00 83.69 159 HIS A N 1
ATOM 1218 C CA . HIS A 1 159 ? -2.593 -3.649 -20.604 1.00 83.69 159 HIS A CA 1
ATOM 1219 C C . HIS A 1 159 ? -3.652 -3.221 -21.631 1.00 83.69 159 HIS A C 1
ATOM 1221 O O . HIS A 1 159 ? -4.735 -3.799 -21.687 1.00 83.69 159 HIS A O 1
ATOM 1227 N N . ASN A 1 160 ? -3.332 -2.287 -22.530 1.00 80.44 160 ASN A N 1
ATOM 1228 C CA . ASN A 1 160 ? -4.280 -1.764 -23.537 1.00 80.44 160 ASN A CA 1
ATOM 1229 C C . ASN A 1 160 ? -4.942 -2.836 -24.455 1.00 80.44 160 ASN A C 1
ATOM 1231 O O . ASN A 1 160 ? -5.904 -2.557 -25.159 1.00 80.44 160 ASN A O 1
ATOM 1235 N N . ALA A 1 161 ? -4.446 -4.080 -24.470 1.00 79.19 161 ALA A N 1
ATOM 1236 C CA . ALA A 1 161 ? -5.020 -5.195 -25.232 1.00 79.19 161 ALA A CA 1
ATOM 1237 C C . ALA A 1 161 ? -5.833 -6.201 -24.382 1.00 79.19 161 ALA A C 1
ATOM 1239 O O . ALA A 1 161 ? -6.003 -7.345 -24.805 1.00 79.19 161 ALA A O 1
ATOM 1240 N N . GLY A 1 162 ? -6.285 -5.819 -23.180 1.00 83.38 162 GLY A N 1
ATOM 1241 C CA . GLY A 1 162 ? -7.014 -6.681 -22.240 1.00 83.38 162 GLY A CA 1
ATOM 1242 C C . GLY A 1 162 ? -6.199 -7.020 -20.987 1.00 83.38 162 GLY A C 1
ATOM 1243 O O . GLY A 1 162 ? -5.526 -6.158 -20.429 1.00 83.38 162 GLY A O 1
ATOM 1244 N N . ILE A 1 163 ? -6.223 -8.279 -20.551 1.00 88.25 163 ILE A N 1
ATOM 1245 C CA . ILE A 1 163 ? -5.533 -8.739 -19.335 1.00 88.25 163 ILE A CA 1
ATOM 1246 C C . ILE A 1 163 ? -4.593 -9.898 -19.679 1.00 88.25 163 ILE A C 1
ATOM 1248 O O . ILE A 1 163 ? -4.922 -10.745 -20.510 1.00 88.25 163 ILE A O 1
ATOM 1252 N N . SER A 1 164 ? -3.433 -9.947 -19.023 1.00 87.38 164 SER A N 1
ATOM 1253 C CA . SER A 1 164 ? -2.507 -11.081 -19.063 1.00 87.38 164 SER A CA 1
ATOM 1254 C C . SER A 1 164 ? -2.099 -11.483 -17.646 1.00 87.38 164 SER A C 1
ATOM 1256 O O . SER A 1 164 ? -1.722 -10.628 -16.854 1.00 87.38 164 SER A O 1
ATOM 1258 N N . SER A 1 165 ? -2.176 -12.768 -17.310 1.00 90.44 165 SER A N 1
ATOM 1259 C CA . SER A 1 165 ? -1.716 -13.305 -16.024 1.00 90.44 165 SER A CA 1
ATOM 1260 C C . SER A 1 165 ? -0.384 -14.036 -16.185 1.00 90.44 165 SER A C 1
ATOM 1262 O O . SER A 1 165 ? -0.191 -14.769 -17.158 1.00 90.44 165 SER A O 1
ATOM 1264 N N . ILE A 1 166 ? 0.519 -13.885 -15.217 1.00 91.56 166 ILE A N 1
ATOM 1265 C CA . ILE A 1 166 ? 1.761 -14.662 -15.115 1.00 91.56 166 ILE A CA 1
ATOM 1266 C C . ILE A 1 166 ? 1.837 -15.363 -13.757 1.00 91.56 166 ILE A C 1
ATOM 1268 O O . ILE A 1 166 ? 1.350 -14.841 -12.759 1.00 91.56 166 ILE A O 1
ATOM 1272 N N . LEU A 1 167 ? 2.472 -16.534 -13.716 1.00 94.56 167 LEU A N 1
ATOM 1273 C CA . LEU A 1 167 ? 2.763 -17.217 -12.455 1.00 94.56 167 LEU A CA 1
ATOM 1274 C C . LEU A 1 167 ? 3.986 -16.577 -11.786 1.00 94.56 167 LEU A C 1
ATOM 1276 O O . LEU A 1 167 ? 5.015 -16.379 -12.441 1.00 94.56 167 LEU A O 1
ATOM 1280 N N . VAL A 1 168 ? 3.872 -16.282 -10.492 1.00 95.12 168 VAL A N 1
ATOM 1281 C CA . VAL A 1 168 ? 4.938 -15.740 -9.636 1.00 95.12 168 VAL A CA 1
ATOM 1282 C C . VAL A 1 168 ? 4.985 -16.594 -8.361 1.00 95.12 168 VAL A C 1
ATOM 1284 O O . VAL A 1 168 ? 4.223 -16.327 -7.432 1.00 95.12 168 VAL A O 1
ATOM 1287 N N . PRO A 1 169 ? 5.819 -17.650 -8.318 1.00 94.81 169 PRO A N 1
ATOM 1288 C CA . PRO A 1 169 ? 5.813 -18.605 -7.212 1.00 94.81 169 PRO A CA 1
ATOM 1289 C C . PRO A 1 169 ? 6.147 -17.972 -5.853 1.00 94.81 169 PRO A C 1
ATOM 1291 O O . PRO A 1 169 ? 7.087 -17.187 -5.739 1.00 94.81 169 PRO A O 1
ATOM 1294 N N . GLY A 1 170 ? 5.406 -18.355 -4.815 1.00 90.62 170 GLY A N 1
ATOM 1295 C CA . GLY A 1 170 ? 5.556 -17.851 -3.452 1.00 90.62 170 GLY A CA 1
ATOM 1296 C C . GLY A 1 170 ? 5.067 -16.416 -3.226 1.00 90.62 170 GLY A C 1
ATOM 1297 O O . GLY A 1 170 ? 5.559 -15.783 -2.296 1.00 90.62 170 GLY A O 1
ATOM 1298 N N . SER A 1 171 ? 4.141 -15.900 -4.041 1.00 93.62 171 SER A N 1
ATOM 1299 C CA . SER A 1 171 ? 3.547 -14.562 -3.879 1.00 93.62 171 SER A CA 1
ATOM 1300 C C . SER A 1 171 ? 2.208 -14.566 -3.131 1.00 93.62 171 SER A C 1
ATOM 1302 O O . SER A 1 171 ? 1.943 -13.637 -2.364 1.00 93.62 171 SER A O 1
ATOM 1304 N N . GLY A 1 172 ? 1.387 -15.606 -3.291 1.00 91.12 172 GLY A N 1
ATOM 1305 C CA . GLY A 1 172 ? 0.164 -15.779 -2.504 1.00 91.12 172 GLY A CA 1
ATOM 1306 C C . GLY A 1 172 ? 0.456 -16.404 -1.139 1.00 91.12 172 GLY A C 1
ATOM 1307 O O . GLY A 1 172 ? 1.335 -17.259 -1.024 1.00 91.12 172 GLY A O 1
ATOM 1308 N N . GLU A 1 173 ? -0.296 -16.027 -0.103 1.00 89.75 173 GLU A N 1
ATOM 1309 C CA . GLU A 1 173 ? -0.287 -16.790 1.150 1.00 89.75 173 GLU A CA 1
ATOM 1310 C C . GLU A 1 173 ? -1.150 -18.058 1.002 1.00 89.75 173 GLU A C 1
ATOM 1312 O O . GLU A 1 173 ? -2.347 -17.947 0.741 1.00 89.75 173 GLU A O 1
ATOM 1317 N N . PRO A 1 174 ? -0.592 -19.275 1.165 1.00 88.81 174 PRO A N 1
ATOM 1318 C CA . PRO A 1 174 ? -1.348 -20.521 1.044 1.00 88.81 174 PRO A CA 1
ATOM 1319 C C . PRO A 1 174 ? -2.204 -20.813 2.287 1.00 88.81 174 PRO A C 1
ATOM 1321 O O . PRO A 1 174 ? -3.126 -21.623 2.225 1.00 88.81 174 PRO A O 1
ATOM 1324 N N . ASN A 1 175 ? -1.893 -20.164 3.414 1.00 90.56 175 ASN A N 1
ATOM 1325 C CA . ASN A 1 175 ? -2.570 -20.333 4.693 1.00 90.56 175 ASN A CA 1
ATOM 1326 C C . ASN A 1 175 ? -3.567 -19.179 4.878 1.00 90.56 175 ASN A C 1
ATOM 1328 O O . ASN A 1 175 ? -3.213 -18.143 5.436 1.00 90.56 175 ASN A O 1
ATOM 1332 N N . PHE A 1 176 ? -4.795 -19.341 4.386 1.00 89.50 176 PHE A N 1
ATOM 1333 C CA . PHE A 1 176 ? -5.868 -18.357 4.561 1.00 89.50 176 PHE A CA 1
ATOM 1334 C C . PHE A 1 176 ? -6.677 -18.632 5.838 1.00 89.50 176 PHE A C 1
ATOM 1336 O O . PHE A 1 176 ? -6.967 -19.789 6.151 1.00 89.50 176 PHE A O 1
ATOM 1343 N N . ASP A 1 177 ? -7.085 -17.582 6.557 1.00 89.56 177 ASP A N 1
ATOM 1344 C CA . ASP A 1 177 ? -8.069 -17.711 7.637 1.00 89.56 177 ASP A CA 1
ATOM 1345 C C . ASP A 1 177 ? -9.483 -17.715 7.037 1.00 89.56 177 ASP A C 1
ATOM 1347 O O . ASP A 1 177 ? -9.973 -16.712 6.511 1.00 89.56 177 ASP A O 1
ATOM 1351 N N . SER A 1 178 ? -10.158 -18.864 7.121 1.00 88.62 178 SER A N 1
ATOM 1352 C CA . SER A 1 178 ? -11.510 -19.048 6.583 1.00 88.62 178 SER A CA 1
ATOM 1353 C C . SER A 1 178 ? -12.590 -18.237 7.320 1.00 88.62 178 SER A C 1
ATOM 1355 O O . SER A 1 178 ? -13.715 -18.143 6.833 1.00 88.62 178 SER A O 1
ATOM 1357 N N . SER A 1 179 ? -12.285 -17.666 8.491 1.00 86.12 179 SER A N 1
ATOM 1358 C CA . SER A 1 179 ? -13.191 -16.800 9.257 1.00 86.12 179 SER A CA 1
ATOM 1359 C C . SER A 1 179 ? -13.144 -15.328 8.824 1.00 86.12 179 SER A C 1
ATOM 1361 O O . SER A 1 179 ? -14.114 -14.599 9.050 1.00 86.12 179 SER A O 1
ATOM 1363 N N . GLU A 1 180 ? -12.063 -14.910 8.157 1.00 86.00 180 GLU A N 1
ATOM 1364 C CA . GLU A 1 180 ? -11.885 -13.570 7.586 1.00 86.00 180 GLU A CA 1
ATOM 1365 C C . GLU A 1 180 ? -12.132 -13.571 6.066 1.00 86.00 180 GLU A C 1
ATOM 1367 O O . GLU A 1 180 ? -12.980 -12.824 5.559 1.00 86.00 180 GLU A O 1
ATOM 1372 N N . ALA A 1 181 ? -11.423 -14.439 5.335 1.00 84.81 181 ALA A N 1
ATOM 1373 C CA . ALA A 1 181 ? -11.383 -14.446 3.875 1.00 84.81 181 ALA A CA 1
ATOM 1374 C C . ALA A 1 181 ? -11.186 -15.867 3.306 1.00 84.81 181 ALA A C 1
ATOM 1376 O O . ALA A 1 181 ? -10.082 -16.267 2.946 1.00 84.81 181 ALA A O 1
ATOM 1377 N N . ASP A 1 182 ? -12.284 -16.616 3.174 1.00 91.06 182 ASP A N 1
ATOM 1378 C CA . ASP A 1 182 ? -12.322 -17.928 2.511 1.00 91.06 182 ASP A CA 1
ATOM 1379 C C . ASP A 1 182 ? -12.471 -17.795 0.973 1.00 91.06 182 ASP A C 1
ATOM 1381 O O . ASP A 1 182 ? -13.516 -17.325 0.504 1.00 91.06 182 ASP A O 1
ATOM 1385 N N . PRO A 1 183 ? -11.492 -18.242 0.153 1.00 91.69 183 PRO A N 1
ATOM 1386 C CA . PRO A 1 183 ? -11.609 -18.275 -1.310 1.00 91.69 183 PRO A CA 1
ATOM 1387 C C . PRO A 1 183 ? -12.708 -19.212 -1.835 1.00 91.69 183 PRO A C 1
ATOM 1389 O O . PRO A 1 183 ? -13.096 -19.109 -2.999 1.00 91.69 183 PRO A O 1
ATOM 1392 N N . PHE A 1 184 ? -13.193 -20.135 -1.001 1.00 91.88 184 PHE A N 1
ATOM 1393 C CA . PHE A 1 184 ? -14.179 -21.159 -1.340 1.00 91.88 184 PHE A CA 1
ATOM 1394 C C . PHE A 1 184 ? -15.542 -20.915 -0.661 1.00 91.88 184 PHE A C 1
ATOM 1396 O O . PHE A 1 184 ? -16.356 -21.840 -0.564 1.00 91.88 184 PHE A O 1
ATOM 1403 N N . GLU A 1 185 ? -15.817 -19.675 -0.222 1.00 93.50 185 GLU A N 1
ATOM 1404 C CA . GLU A 1 185 ? -16.970 -19.368 0.631 1.00 93.50 185 GLU A CA 1
ATOM 1405 C C . GLU A 1 185 ? -18.319 -19.834 0.051 1.00 93.50 185 GLU A C 1
ATOM 1407 O O . GLU A 1 185 ? -18.727 -19.516 -1.071 1.00 93.50 185 GLU A O 1
ATOM 1412 N N . SER A 1 186 ? -19.085 -20.568 0.862 1.00 96.25 186 SER A N 1
ATOM 1413 C CA . SER A 1 186 ? -20.448 -20.948 0.484 1.00 96.25 186 SER A CA 1
ATOM 1414 C C . SER A 1 186 ? -21.391 -19.738 0.507 1.00 96.25 186 SER A C 1
ATOM 1416 O O . SER A 1 186 ? -21.249 -18.826 1.321 1.00 96.25 186 SER A O 1
ATOM 1418 N N . ARG A 1 187 ? -22.465 -19.767 -0.298 1.00 95.88 187 ARG A N 1
ATOM 1419 C CA . ARG A 1 187 ? -23.509 -18.717 -0.288 1.00 95.88 187 ARG A CA 1
ATOM 1420 C C . ARG A 1 187 ? -24.169 -18.516 1.089 1.00 95.88 187 ARG A C 1
ATOM 1422 O O . ARG A 1 187 ? -24.772 -17.470 1.318 1.00 95.88 187 ARG A O 1
ATOM 1429 N N . LYS A 1 188 ? -24.087 -19.502 1.993 1.00 95.94 188 LYS A N 1
ATOM 1430 C CA . LYS A 1 188 ? -24.504 -19.351 3.394 1.00 95.94 188 LYS A CA 1
ATOM 1431 C C . LYS A 1 188 ? -23.441 -18.579 4.185 1.00 95.94 188 LYS A C 1
ATOM 1433 O O . LYS A 1 188 ? -23.756 -17.506 4.690 1.00 95.94 188 LYS A O 1
ATOM 1438 N N . ALA A 1 189 ? -22.204 -19.081 4.206 1.00 93.88 189 ALA A N 1
ATOM 1439 C CA . ALA A 1 189 ? -21.083 -18.470 4.924 1.00 93.88 189 ALA A CA 1
ATOM 1440 C C . ALA A 1 189 ? -20.877 -17.002 4.522 1.00 93.88 189 ALA A C 1
ATOM 1442 O O . ALA A 1 189 ? -20.789 -16.140 5.390 1.00 93.88 189 ALA A O 1
ATOM 1443 N N . ARG A 1 190 ? -20.942 -16.692 3.220 1.00 94.12 190 ARG A N 1
ATOM 1444 C CA . ARG A 1 190 ? -20.873 -15.319 2.706 1.00 94.12 190 ARG A CA 1
ATOM 1445 C C . ARG A 1 190 ? -21.910 -14.387 3.340 1.00 94.12 190 ARG A C 1
ATOM 1447 O O . ARG A 1 190 ? -21.565 -13.278 3.722 1.00 94.12 190 ARG A O 1
ATOM 1454 N N . ARG A 1 191 ? -23.171 -14.817 3.468 1.00 95.00 191 ARG A N 1
ATOM 1455 C CA . ARG A 1 191 ? -24.237 -14.000 4.086 1.00 95.00 191 ARG A CA 1
ATOM 1456 C C . ARG A 1 191 ? -23.978 -13.770 5.571 1.00 95.00 191 ARG A C 1
ATOM 1458 O O . ARG A 1 191 ? -24.223 -12.682 6.074 1.00 95.00 191 ARG A O 1
ATOM 1465 N N . GLU A 1 192 ? -23.503 -14.796 6.268 1.00 94.38 192 GLU A N 1
ATOM 1466 C CA . GLU A 1 192 ? -23.179 -14.718 7.695 1.00 94.38 192 GLU A CA 1
ATOM 1467 C C . GLU A 1 192 ? -21.955 -13.812 7.926 1.00 94.38 192 GLU A C 1
ATOM 1469 O O . GLU A 1 192 ? -21.962 -13.007 8.854 1.00 94.38 192 GLU A O 1
ATOM 1474 N N . ARG A 1 193 ? -20.974 -13.837 7.014 1.00 93.75 193 ARG A N 1
ATOM 1475 C CA . ARG A 1 193 ? -19.815 -12.931 6.962 1.00 93.75 193 ARG A CA 1
ATOM 1476 C C . ARG A 1 193 ? -20.201 -11.487 6.618 1.00 93.75 193 ARG A C 1
ATOM 1478 O O . ARG A 1 193 ? -19.729 -10.569 7.278 1.00 93.75 193 ARG A O 1
ATOM 1485 N N . GLU A 1 194 ? -21.100 -11.279 5.652 1.00 94.00 194 GLU A N 1
ATOM 1486 C CA . GLU A 1 194 ? -21.677 -9.965 5.315 1.00 94.00 194 GLU A CA 1
ATOM 1487 C C . GLU A 1 194 ? -22.448 -9.367 6.508 1.00 94.00 194 GLU A C 1
ATOM 1489 O O . GLU A 1 194 ? -22.292 -8.185 6.800 1.00 94.00 194 GLU A O 1
ATOM 1494 N N . VAL A 1 195 ? -23.227 -10.171 7.245 1.00 96.50 195 VAL A N 1
ATOM 1495 C CA . VAL A 1 195 ? -23.911 -9.725 8.474 1.00 96.50 195 VAL A CA 1
ATOM 1496 C C . VAL A 1 195 ? -22.912 -9.428 9.595 1.00 96.50 195 VAL A C 1
ATOM 1498 O O . VAL A 1 195 ? -23.004 -8.366 10.208 1.00 96.50 195 VAL A O 1
ATOM 1501 N N . LYS A 1 196 ? -21.932 -10.309 9.842 1.00 94.19 196 LYS A N 1
ATOM 1502 C CA . LYS A 1 196 ? -20.895 -10.092 10.863 1.00 94.19 196 LYS A CA 1
ATOM 1503 C C . LYS A 1 196 ? -20.111 -8.802 10.597 1.00 94.19 196 LYS A C 1
ATOM 1505 O O . LYS A 1 196 ? -20.018 -7.966 11.485 1.00 94.19 196 LYS A O 1
ATOM 1510 N N . GLY A 1 197 ? -19.641 -8.582 9.368 1.00 93.56 197 GLY A N 1
ATOM 1511 C CA . GLY A 1 197 ? -18.901 -7.370 8.986 1.00 93.56 197 GLY A CA 1
ATOM 1512 C C . GLY A 1 197 ? -19.713 -6.066 9.031 1.00 93.56 197 GLY A C 1
ATOM 1513 O O . GLY A 1 197 ? -19.127 -4.985 8.993 1.00 93.56 197 GLY A O 1
ATOM 1514 N N . LEU A 1 198 ? -21.047 -6.140 9.123 1.00 95.50 198 LEU A N 1
ATOM 1515 C CA . LEU A 1 198 ? -21.912 -4.983 9.386 1.00 95.50 198 LEU A CA 1
ATOM 1516 C C . LEU A 1 198 ? -22.129 -4.728 10.886 1.00 95.50 198 LEU A C 1
ATOM 1518 O O . LEU A 1 198 ? -22.338 -3.576 11.262 1.00 95.50 198 LEU A O 1
ATOM 1522 N N . LEU A 1 199 ? -22.078 -5.769 11.724 1.00 96.44 199 LEU A N 1
ATOM 1523 C CA . LEU A 1 199 ? -22.168 -5.666 13.186 1.00 96.44 199 LEU A CA 1
ATOM 1524 C C . LEU A 1 199 ? -20.829 -5.229 13.797 1.00 96.44 199 LEU A C 1
ATOM 1526 O O . LEU A 1 199 ? -20.791 -4.273 14.566 1.00 96.44 199 LEU A O 1
ATOM 1530 N N . ASP A 1 200 ? -19.732 -5.853 13.372 1.00 94.56 200 ASP A N 1
ATOM 1531 C CA . ASP A 1 200 ? -18.359 -5.575 13.819 1.00 94.56 200 ASP A CA 1
ATOM 1532 C C . ASP A 1 200 ? -17.753 -4.341 13.106 1.00 94.56 200 ASP A C 1
ATOM 1534 O O . ASP A 1 200 ? -16.534 -4.167 13.035 1.00 94.56 200 ASP A O 1
ATOM 1538 N N . LYS A 1 201 ? -18.593 -3.478 12.514 1.00 95.50 201 LYS A N 1
ATOM 1539 C CA . LYS A 1 201 ? -18.148 -2.358 11.681 1.00 95.50 201 LYS A CA 1
ATOM 1540 C C . LYS A 1 201 ? -17.492 -1.262 12.527 1.00 95.50 201 LYS A C 1
ATOM 1542 O O . LYS A 1 201 ? -18.168 -0.492 13.208 1.00 95.50 201 LYS A O 1
ATOM 1547 N N . ILE A 1 202 ? -16.179 -1.125 12.368 1.00 91.88 202 ILE A N 1
ATOM 1548 C CA . ILE A 1 202 ? -15.358 -0.094 13.013 1.00 91.88 202 ILE A CA 1
ATOM 1549 C C . ILE A 1 202 ? -15.854 1.326 12.625 1.00 91.88 202 ILE A C 1
ATOM 1551 O O . ILE A 1 202 ? -16.033 1.604 11.431 1.00 91.88 202 ILE A O 1
ATOM 1555 N N . PRO A 1 203 ? -16.092 2.240 13.591 1.00 93.25 203 PRO A N 1
ATOM 1556 C CA . PRO A 1 203 ? -16.399 3.647 13.317 1.00 93.25 203 PRO A CA 1
ATOM 1557 C C . PRO A 1 203 ? -15.171 4.402 12.767 1.00 93.25 203 PRO A C 1
ATOM 1559 O O . PRO A 1 203 ? -14.041 4.061 13.117 1.00 93.25 203 PRO A O 1
ATOM 1562 N N . PRO A 1 204 ? -15.361 5.453 11.941 1.00 92.81 204 PRO A N 1
ATOM 1563 C CA . PRO A 1 204 ? -14.249 6.176 11.316 1.00 92.81 204 PRO A CA 1
ATOM 1564 C C . PRO A 1 204 ? -13.300 6.809 12.343 1.00 92.81 204 PRO A C 1
ATOM 1566 O O . PRO A 1 204 ? -12.098 6.846 12.108 1.00 92.81 204 PRO A O 1
ATOM 1569 N N . ASP A 1 205 ? -13.827 7.219 13.497 1.00 91.31 205 ASP A N 1
ATOM 1570 C CA . ASP A 1 205 ? -13.111 7.860 14.602 1.00 91.31 205 ASP A CA 1
ATOM 1571 C C . ASP A 1 205 ? -11.946 7.014 15.164 1.00 91.31 205 ASP A C 1
ATOM 1573 O O . ASP A 1 205 ? -11.031 7.558 15.783 1.00 91.31 205 ASP A O 1
ATOM 1577 N N . LEU A 1 206 ? -11.936 5.693 14.936 1.00 91.38 206 LEU A N 1
ATOM 1578 C CA . LEU A 1 206 ? -10.846 4.796 15.349 1.00 91.38 206 LEU A CA 1
ATOM 1579 C C . LEU A 1 206 ? -9.712 4.666 14.311 1.00 91.38 206 LEU A C 1
ATOM 1581 O O . LEU A 1 206 ? -8.745 3.949 14.558 1.00 91.38 206 LEU A O 1
ATOM 1585 N N . ILE A 1 207 ? -9.794 5.349 13.164 1.00 92.50 207 ILE A N 1
ATOM 1586 C CA . ILE A 1 207 ? -8.773 5.299 12.107 1.00 92.50 207 ILE A CA 1
ATOM 1587 C C . ILE A 1 207 ? -7.630 6.271 12.445 1.00 92.50 207 ILE A C 1
ATOM 1589 O O . ILE A 1 207 ? -7.684 7.471 12.157 1.00 92.50 207 ILE A O 1
ATOM 1593 N N . THR A 1 208 ? -6.582 5.733 13.067 1.00 90.38 208 THR A N 1
ATOM 1594 C CA . THR A 1 208 ? -5.361 6.430 13.508 1.00 90.38 208 THR A CA 1
ATOM 1595 C C . THR A 1 208 ? -4.110 5.872 12.808 1.00 90.38 208 THR A C 1
ATOM 1597 O O . THR A 1 208 ? -4.192 4.939 12.014 1.00 90.38 208 THR A O 1
ATOM 1600 N N . LEU A 1 209 ? -2.927 6.448 13.068 1.00 87.69 209 LEU A N 1
ATOM 1601 C CA . LEU A 1 209 ? -1.659 5.882 12.579 1.00 87.69 209 LEU A CA 1
ATOM 1602 C C . LEU A 1 209 ? -1.294 4.578 13.311 1.00 87.69 209 LEU A C 1
ATOM 1604 O O . LEU A 1 209 ? -0.895 3.610 12.665 1.00 87.69 209 LEU A O 1
ATOM 1608 N N . ASP A 1 210 ? -1.470 4.547 14.632 1.00 87.12 210 ASP A N 1
ATOM 1609 C CA . ASP A 1 210 ? -1.136 3.414 15.495 1.00 87.12 210 ASP A CA 1
ATOM 1610 C C . ASP A 1 210 ? -2.435 2.759 16.011 1.00 87.12 210 ASP A C 1
ATOM 1612 O O . ASP A 1 210 ? -3.059 3.299 16.929 1.00 87.12 210 ASP A O 1
ATOM 1616 N N . PRO A 1 211 ? -2.883 1.616 15.452 1.00 85.12 211 PRO A N 1
ATOM 1617 C CA . PRO A 1 211 ? -4.176 1.015 15.805 1.00 85.12 211 PRO A CA 1
ATOM 1618 C C . PRO A 1 211 ? -4.201 0.431 17.229 1.00 85.12 211 PRO A C 1
ATOM 1620 O O . PRO A 1 211 ? -5.266 0.299 17.826 1.00 85.12 211 PRO A O 1
ATOM 1623 N N . GLU A 1 212 ? -3.029 0.157 17.811 1.00 86.88 212 GLU A N 1
ATOM 1624 C CA . GLU A 1 212 ? -2.852 -0.323 19.191 1.00 86.88 212 GLU A CA 1
ATOM 1625 C C . GLU A 1 212 ? -3.221 0.728 20.264 1.00 86.88 212 GLU A C 1
ATOM 1627 O O . GLU A 1 212 ? -3.199 0.424 21.454 1.00 86.88 212 GLU A O 1
ATOM 1632 N N . PHE A 1 213 ? -3.585 1.961 19.881 1.00 85.69 213 PHE A N 1
ATOM 1633 C CA . PHE A 1 213 ? -3.920 3.032 20.830 1.00 85.69 213 PHE A CA 1
ATOM 1634 C C . PHE A 1 213 ? -5.170 2.755 21.689 1.00 85.69 213 PHE A C 1
ATOM 1636 O O . PHE A 1 213 ? -5.319 3.340 22.766 1.00 85.69 213 PHE A O 1
ATOM 1643 N N . VAL A 1 214 ? -6.082 1.888 21.238 1.00 84.94 214 VAL A N 1
ATOM 1644 C CA . VAL A 1 214 ? -7.365 1.634 21.913 1.00 84.94 214 VAL A CA 1
ATOM 1645 C C . VAL A 1 214 ? -7.136 0.909 23.243 1.00 84.94 214 VAL A C 1
ATOM 1647 O O . VAL A 1 214 ? -6.765 -0.259 23.275 1.00 84.94 214 VAL A O 1
ATOM 1650 N N . GLY A 1 215 ? -7.386 1.608 24.354 1.00 85.56 215 GLY A N 1
ATOM 1651 C CA . GLY A 1 215 ? -7.126 1.113 25.713 1.00 85.56 215 GLY A CA 1
ATOM 1652 C C . GLY A 1 215 ? -5.807 1.600 26.324 1.00 85.56 215 GLY A C 1
ATOM 1653 O O . GLY A 1 215 ? -5.550 1.331 27.496 1.00 85.56 215 GLY A O 1
ATOM 1654 N N . THR A 1 216 ? -4.995 2.358 25.580 1.00 88.56 216 THR A N 1
ATOM 1655 C CA . THR A 1 216 ? -3.873 3.114 26.157 1.00 88.56 216 THR A CA 1
ATOM 1656 C C . THR A 1 216 ? -4.374 4.366 26.887 1.00 88.56 216 THR A C 1
ATOM 1658 O O . THR A 1 216 ? -5.431 4.913 26.565 1.00 88.56 216 THR A O 1
ATOM 1661 N N . PHE A 1 217 ? -3.621 4.837 27.883 1.00 84.25 217 PHE A N 1
ATOM 1662 C CA . PHE A 1 217 ? -3.870 6.148 28.487 1.00 84.25 217 PHE A CA 1
ATOM 1663 C C . PHE A 1 217 ? -3.433 7.257 27.525 1.00 84.25 217 PHE A C 1
ATOM 1665 O O . PHE A 1 217 ? -2.381 7.150 26.895 1.00 84.25 217 PHE A O 1
ATOM 1672 N N . ALA A 1 218 ? -4.212 8.338 27.449 1.00 79.31 218 ALA A N 1
ATOM 1673 C CA . ALA A 1 218 ? -3.826 9.523 26.691 1.00 79.31 218 ALA A CA 1
ATOM 1674 C C . ALA A 1 218 ? -2.488 10.088 27.203 1.00 79.31 218 ALA A C 1
ATOM 1676 O O . ALA A 1 218 ? -2.239 10.111 28.411 1.00 79.31 218 ALA A O 1
ATOM 1677 N N . GLU A 1 219 ? -1.633 10.574 26.295 1.00 77.81 219 GLU A N 1
ATOM 1678 C CA . GLU A 1 219 ? -0.461 11.348 26.710 1.00 77.81 219 GLU A CA 1
ATOM 1679 C C . GLU A 1 219 ? -0.919 12.573 27.524 1.00 77.81 219 GLU A C 1
ATOM 1681 O O . GLU A 1 219 ? -1.826 13.284 27.077 1.00 77.81 219 GLU A O 1
ATOM 1686 N N . PRO A 1 220 ? -0.286 12.876 28.675 1.00 75.00 220 PRO A N 1
ATOM 1687 C CA . PRO A 1 220 ? -0.629 14.061 29.450 1.00 75.00 220 PRO A CA 1
ATOM 1688 C C . PRO A 1 220 ? -0.425 15.308 28.589 1.00 75.00 220 PRO A C 1
ATOM 1690 O O . PRO A 1 220 ? 0.600 15.440 27.909 1.00 75.00 220 PRO A O 1
ATOM 1693 N N . SER A 1 221 ? -1.405 16.217 28.601 1.00 68.88 221 SER A N 1
ATOM 1694 C CA . SER A 1 221 ? -1.403 17.333 27.657 1.00 68.88 221 SER A CA 1
ATOM 1695 C C . SER A 1 221 ? -0.112 18.158 27.766 1.00 68.88 221 SER A C 1
ATOM 1697 O O . SER A 1 221 ? 0.273 18.646 28.829 1.00 68.88 221 SER A O 1
ATOM 1699 N N . LYS A 1 222 ? 0.574 18.337 26.630 1.00 68.06 222 LYS A N 1
ATOM 1700 C CA . LYS A 1 222 ? 1.841 19.092 26.526 1.00 68.06 222 LYS A CA 1
ATOM 1701 C C . LYS A 1 222 ? 1.636 20.615 26.663 1.00 68.06 222 LYS A C 1
ATOM 1703 O O . LYS A 1 222 ? 2.558 21.395 26.437 1.00 68.06 222 LYS A O 1
ATOM 1708 N N . LEU A 1 223 ? 0.425 21.034 27.041 1.00 63.56 223 LEU A N 1
ATOM 1709 C CA . LEU A 1 223 ? 0.049 22.401 27.371 1.00 63.56 223 LEU A CA 1
ATOM 1710 C C . LEU A 1 223 ? 0.350 22.647 28.853 1.00 63.56 223 LEU A C 1
ATOM 1712 O O . LEU A 1 223 ? -0.401 22.253 29.745 1.00 63.56 223 LEU A O 1
ATOM 1716 N N . VAL A 1 224 ? 1.477 23.300 29.115 1.00 60.16 224 VAL A N 1
ATOM 1717 C CA . VAL A 1 224 ? 1.851 23.744 30.460 1.00 60.16 224 VAL A CA 1
ATOM 1718 C C . VAL A 1 224 ? 1.248 25.129 30.698 1.00 60.16 224 VAL A C 1
ATOM 1720 O O . VAL A 1 224 ? 1.315 26.002 29.832 1.00 60.16 224 VAL A O 1
ATOM 1723 N N . THR A 1 225 ? 0.646 25.333 31.868 1.00 58.78 225 THR A N 1
ATOM 1724 C CA . THR A 1 225 ? 0.147 26.650 32.301 1.00 58.78 225 THR A CA 1
ATOM 1725 C C . THR A 1 225 ? 1.333 27.595 32.553 1.00 58.78 225 THR A C 1
ATOM 1727 O O . THR A 1 225 ? 2.458 27.130 32.736 1.00 58.78 225 THR A O 1
ATOM 1730 N N . SER A 1 226 ? 1.108 28.913 32.639 1.00 60.84 226 SER A N 1
ATOM 1731 C CA . SER A 1 226 ? 2.145 29.905 33.004 1.00 60.84 226 SER A CA 1
ATOM 1732 C C . SER A 1 226 ? 2.977 29.510 34.230 1.00 60.84 226 SER A C 1
ATOM 1734 O O . SER A 1 226 ? 4.168 29.800 34.301 1.00 60.84 226 SER A O 1
ATOM 1736 N N . ASP A 1 227 ? 2.348 28.802 35.165 1.00 57.50 227 ASP A N 1
ATOM 1737 C CA . ASP A 1 227 ? 2.873 28.504 36.495 1.00 57.50 227 ASP A CA 1
ATOM 1738 C C . ASP A 1 227 ? 3.666 27.180 36.537 1.00 57.50 227 ASP A C 1
ATOM 1740 O O . ASP A 1 227 ? 3.850 26.588 37.601 1.00 57.50 227 ASP A O 1
ATOM 1744 N N . GLY A 1 228 ? 4.066 26.646 35.375 1.00 57.91 228 GLY A N 1
ATOM 1745 C CA . GLY A 1 228 ? 4.843 25.404 35.245 1.00 57.91 228 GLY A CA 1
ATOM 1746 C C . GLY A 1 228 ? 4.071 24.109 35.535 1.00 57.91 228 GLY A C 1
ATOM 1747 O O . GLY A 1 228 ? 4.604 23.018 35.342 1.00 57.91 228 GLY A O 1
ATOM 1748 N N . LYS A 1 229 ? 2.811 24.204 35.974 1.00 56.50 229 LYS A N 1
ATOM 1749 C CA . LYS A 1 229 ? 1.921 23.059 36.213 1.00 56.50 229 LYS A CA 1
ATOM 1750 C C . LYS A 1 229 ? 1.276 22.594 34.896 1.00 56.50 229 LYS A C 1
ATOM 1752 O O . LYS A 1 229 ? 0.863 23.456 34.107 1.00 56.50 229 LYS A O 1
ATOM 1757 N N . PRO A 1 230 ? 1.133 21.273 34.657 1.00 56.94 230 PRO A N 1
ATOM 1758 C CA . PRO A 1 230 ? 0.359 20.770 33.521 1.00 56.94 230 PRO A CA 1
ATOM 1759 C C . PRO A 1 230 ? -1.061 21.342 33.588 1.00 56.94 230 PRO A C 1
ATOM 1761 O O . PRO A 1 230 ? -1.629 21.443 34.680 1.00 56.94 230 PRO A O 1
ATOM 1764 N N . ALA A 1 231 ? -1.611 21.768 32.451 1.00 56.94 231 ALA A N 1
ATOM 1765 C CA . ALA A 1 231 ? -2.940 22.365 32.427 1.00 56.94 231 ALA A CA 1
ATOM 1766 C C . ALA A 1 231 ? -3.981 21.358 32.935 1.00 56.94 231 ALA A C 1
ATOM 1768 O O . ALA A 1 231 ? -4.086 20.244 32.422 1.00 56.94 231 ALA A O 1
ATOM 1769 N N . ALA A 1 232 ? -4.759 21.755 33.945 1.00 56.69 232 ALA A N 1
ATOM 1770 C CA . ALA A 1 232 ? -5.872 20.949 34.425 1.00 56.69 232 ALA A CA 1
ATOM 1771 C C . ALA A 1 232 ? -6.913 20.822 33.301 1.00 56.69 232 ALA A C 1
ATOM 1773 O O . ALA A 1 232 ? -7.514 21.812 32.886 1.00 56.69 232 ALA A O 1
ATOM 1774 N N . GLU A 1 233 ? -7.118 19.599 32.809 1.00 57.34 233 GLU A N 1
ATOM 1775 C CA . GLU A 1 233 ? -7.973 19.308 31.645 1.00 57.34 233 GLU A CA 1
ATOM 1776 C C . GLU A 1 233 ? -9.435 19.733 31.864 1.00 57.34 233 GLU A C 1
ATOM 1778 O O . GLU A 1 233 ? -10.166 20.052 30.924 1.00 57.34 233 GLU A O 1
ATOM 1783 N N . THR A 1 234 ? -9.856 19.796 33.129 1.00 64.12 234 THR A N 1
ATOM 1784 C CA . THR A 1 234 ? -11.091 20.461 33.538 1.00 64.12 234 THR A CA 1
ATOM 1785 C C . THR A 1 234 ? -10.836 21.958 33.760 1.00 64.12 234 THR A C 1
ATOM 1787 O O . THR A 1 234 ? -10.153 22.325 34.718 1.00 64.12 234 THR A O 1
ATOM 1790 N N . PRO A 1 235 ? -11.429 22.863 32.950 1.00 67.25 235 PRO A N 1
ATOM 1791 C CA . PRO A 1 235 ? -11.369 24.294 33.241 1.00 67.25 235 PRO A CA 1
ATOM 1792 C C . PRO A 1 235 ? -12.025 24.572 34.598 1.00 67.25 235 PRO A C 1
ATOM 1794 O O . PRO A 1 235 ? -12.965 23.876 34.981 1.00 67.25 235 PRO A O 1
ATOM 1797 N N . TYR A 1 236 ? -11.592 25.621 35.303 1.00 72.88 236 TYR A N 1
ATOM 1798 C CA . TYR A 1 236 ? -12.003 25.926 36.687 1.00 72.88 236 TYR A CA 1
ATOM 1799 C C . TYR A 1 236 ? -13.528 25.865 36.931 1.00 72.88 236 TYR A C 1
ATOM 1801 O O . TYR A 1 236 ? -13.991 25.347 37.949 1.00 72.88 236 TYR A O 1
ATOM 1809 N N . ALA A 1 237 ? -14.330 26.296 35.951 1.00 70.62 237 ALA A N 1
ATOM 1810 C CA . ALA A 1 237 ? -15.793 26.224 35.980 1.00 70.62 237 ALA A CA 1
ATOM 1811 C C . ALA A 1 237 ? -16.377 24.791 36.062 1.00 70.62 237 ALA A C 1
ATOM 1813 O O . ALA A 1 237 ? -17.507 24.629 36.515 1.00 70.62 237 ALA A O 1
ATOM 1814 N N . ARG A 1 238 ? -15.630 23.749 35.677 1.00 73.12 238 ARG A N 1
ATOM 1815 C CA . ARG A 1 238 ? -16.022 22.327 35.764 1.00 73.12 238 ARG A CA 1
ATOM 1816 C C . ARG A 1 238 ? -15.408 21.573 36.947 1.00 73.12 238 ARG A C 1
ATOM 1818 O O . ARG A 1 238 ? -15.833 20.455 37.211 1.00 73.12 238 ARG A O 1
ATOM 1825 N N . LEU A 1 239 ? -14.454 22.160 37.671 1.00 75.25 239 LEU A N 1
ATOM 1826 C CA . LEU A 1 239 ? -13.921 21.540 38.887 1.00 75.25 239 LEU A CA 1
ATOM 1827 C C . LEU A 1 239 ? -14.995 21.474 39.991 1.00 75.25 239 LEU A C 1
ATOM 1829 O O . LEU A 1 239 ? -15.758 22.438 40.143 1.00 75.25 239 LEU A O 1
ATOM 1833 N N . PRO A 1 240 ? -15.038 20.392 40.797 1.00 80.19 240 PRO A N 1
ATOM 1834 C CA . PRO A 1 240 ? -15.870 20.330 41.998 1.00 80.19 240 PRO A CA 1
ATOM 1835 C C . PRO A 1 240 ? -15.414 21.378 43.022 1.00 80.19 240 PRO A C 1
ATOM 1837 O O . PRO A 1 240 ? -14.272 21.844 42.969 1.00 80.19 240 PRO A O 1
ATOM 1840 N N . ARG A 1 241 ? -16.279 21.727 43.990 1.00 75.06 241 ARG A N 1
ATOM 1841 C CA . ARG A 1 241 ? -16.003 22.778 44.995 1.00 75.06 241 ARG A CA 1
ATOM 1842 C C . ARG A 1 241 ? -14.615 22.624 45.623 1.00 75.06 241 ARG A C 1
ATOM 1844 O O . ARG A 1 241 ? -13.847 23.576 45.595 1.00 75.06 241 ARG A O 1
ATOM 1851 N N . PHE A 1 242 ? -14.278 21.427 46.099 1.00 69.00 242 PHE A N 1
ATOM 1852 C CA . PHE A 1 242 ? -12.991 21.117 46.733 1.00 69.00 242 PHE A CA 1
ATOM 1853 C C . PHE A 1 242 ? -11.790 21.273 45.779 1.00 69.00 242 PHE A C 1
ATOM 1855 O O . PHE A 1 242 ? -10.749 21.791 46.169 1.00 69.00 242 PHE A O 1
ATOM 1862 N N . GLY A 1 243 ? -11.949 20.913 44.499 1.00 74.62 243 GLY A N 1
ATOM 1863 C CA . GLY A 1 243 ? -10.921 21.106 43.468 1.00 74.62 243 GLY A CA 1
ATOM 1864 C C . GLY A 1 243 ? -10.663 22.580 43.135 1.00 74.62 243 GLY A C 1
ATOM 1865 O O . GLY A 1 243 ? -9.521 22.958 42.895 1.00 74.62 243 GLY A O 1
ATOM 1866 N N . ARG A 1 244 ? -11.700 23.430 43.185 1.00 76.94 244 ARG A N 1
ATOM 1867 C CA . ARG A 1 244 ? -11.546 24.893 43.084 1.00 76.94 244 ARG A CA 1
ATOM 1868 C C . ARG A 1 244 ? -10.860 25.477 44.316 1.00 76.94 244 ARG A C 1
ATOM 1870 O O . ARG A 1 244 ? -9.933 26.261 44.171 1.00 76.94 244 ARG A O 1
ATOM 1877 N N . LEU A 1 245 ? -11.276 25.041 45.504 1.00 72.62 245 LEU A N 1
ATOM 1878 C CA . LEU A 1 245 ? -10.746 25.479 46.801 1.00 72.62 245 LEU A CA 1
ATOM 1879 C C . LEU A 1 245 ? -9.239 25.160 46.937 1.00 72.62 245 LEU A C 1
ATOM 1881 O O . LEU A 1 245 ? -8.451 25.995 47.377 1.00 72.62 245 LEU A O 1
ATOM 1885 N N . ARG A 1 246 ? -8.804 23.989 46.443 1.00 72.62 246 ARG A N 1
ATOM 1886 C CA . ARG A 1 246 ? -7.378 23.616 46.318 1.00 72.62 246 ARG A CA 1
ATOM 1887 C C . ARG A 1 246 ? -6.578 24.509 45.353 1.00 72.62 246 ARG A C 1
ATOM 1889 O O . ARG A 1 246 ? -5.354 24.535 45.449 1.00 72.62 246 ARG A O 1
ATOM 1896 N N . LEU A 1 247 ? -7.232 25.217 44.426 1.00 68.56 247 LEU A N 1
ATOM 1897 C CA . LEU A 1 247 ? -6.592 26.163 43.499 1.00 68.56 247 LEU A CA 1
ATOM 1898 C C . LEU A 1 247 ? -6.656 27.621 43.975 1.00 68.56 247 LEU A C 1
ATOM 1900 O O . LEU A 1 247 ? -5.739 28.372 43.656 1.00 68.56 247 LEU A O 1
ATOM 1904 N N . SER A 1 248 ? -7.680 28.024 44.738 1.00 72.62 248 SER A N 1
ATOM 1905 C CA . SER A 1 248 ? -7.713 29.343 45.391 1.00 72.62 248 SER A CA 1
ATOM 1906 C C . SER A 1 248 ? -6.767 29.437 46.594 1.00 72.62 248 SER A C 1
ATOM 1908 O O . SER A 1 248 ? -6.402 30.539 46.993 1.00 72.62 248 SER A O 1
ATOM 1910 N N . GLY A 1 249 ? -6.326 28.295 47.134 1.00 64.38 249 GLY A N 1
ATOM 1911 C CA . GLY A 1 249 ? -5.400 28.225 48.270 1.00 64.38 249 GLY A CA 1
ATOM 1912 C C . GLY A 1 249 ? -6.087 28.317 49.635 1.00 64.38 249 GLY A C 1
ATOM 1913 O O . GLY A 1 249 ? -5.409 28.468 50.642 1.00 64.38 249 GLY A O 1
ATOM 1914 N N . GLU A 1 250 ? -7.416 28.208 49.673 1.00 67.56 250 GLU A N 1
ATOM 1915 C CA . GLU A 1 250 ? -8.247 28.365 50.878 1.00 67.56 250 GLU A CA 1
ATOM 1916 C C . GLU A 1 250 ? -8.517 27.027 51.612 1.00 67.56 250 GLU A C 1
ATOM 1918 O O . GLU A 1 250 ? -9.394 26.958 52.469 1.00 67.56 250 GLU A O 1
ATOM 1923 N N . VAL A 1 251 ? -7.818 25.939 51.255 1.00 56.25 251 VAL A N 1
ATOM 1924 C CA . VAL A 1 251 ? -7.977 24.615 51.893 1.00 56.25 251 VAL A CA 1
ATOM 1925 C C . VAL A 1 251 ? -7.011 24.462 53.060 1.00 56.25 251 VAL A C 1
ATOM 1927 O O . VAL A 1 251 ? -5.817 24.246 52.844 1.00 56.25 251 VAL A O 1
ATOM 1930 N N . ASP A 1 252 ? -7.549 24.457 54.279 1.00 54.91 252 ASP A N 1
ATOM 1931 C CA . ASP A 1 252 ? -6.886 23.822 55.418 1.00 54.91 252 ASP A CA 1
ATOM 1932 C C . ASP A 1 252 ? -6.765 22.313 55.158 1.00 54.91 252 ASP A C 1
ATOM 1934 O O . ASP A 1 252 ? -7.736 21.622 54.844 1.00 54.91 252 ASP A O 1
ATOM 1938 N N . THR A 1 253 ? -5.547 21.781 55.253 1.00 54.47 253 THR A N 1
ATOM 1939 C CA . THR A 1 253 ? -5.222 20.401 54.855 1.00 54.47 253 THR A CA 1
ATOM 1940 C C . THR A 1 253 ? -5.451 19.396 55.990 1.00 54.47 253 THR A C 1
ATOM 1942 O O . THR A 1 253 ? -4.576 18.578 56.269 1.00 54.47 253 THR A O 1
ATOM 1945 N N . SER A 1 254 ? -6.585 19.502 56.687 1.00 54.78 254 SER A N 1
ATOM 1946 C CA . SER A 1 254 ? -6.885 18.748 57.918 1.00 54.78 254 SER A CA 1
ATOM 1947 C C . SER A 1 254 ? -8.137 17.867 57.860 1.00 54.78 254 SER A C 1
ATOM 1949 O O . SER A 1 254 ? -8.438 17.205 58.850 1.00 54.78 254 SER A O 1
ATOM 1951 N N . GLU A 1 255 ? -8.866 17.847 56.740 1.00 54.03 255 GLU A N 1
ATOM 1952 C CA . GLU A 1 255 ? -10.104 17.070 56.581 1.00 54.03 255 GLU A CA 1
ATOM 1953 C C . GLU A 1 255 ? -10.052 16.190 55.318 1.00 54.03 255 GLU A C 1
ATOM 1955 O O . GLU A 1 255 ? -10.025 16.691 54.190 1.00 54.03 255 GLU A O 1
ATOM 1960 N N . ASP A 1 256 ? -10.045 14.867 55.520 1.00 46.16 256 ASP A N 1
ATOM 1961 C CA . ASP A 1 256 ? -10.148 13.858 54.460 1.00 46.16 256 ASP A CA 1
ATOM 1962 C C . ASP A 1 256 ? -11.630 13.487 54.210 1.00 46.16 256 ASP A C 1
ATOM 1964 O O . ASP A 1 256 ? -12.355 13.185 55.163 1.00 46.16 256 ASP A O 1
ATOM 1968 N N . PRO A 1 257 ? -12.116 13.491 52.952 1.00 50.47 257 PRO A N 1
ATOM 1969 C CA . PRO A 1 257 ? -13.553 13.440 52.655 1.00 50.47 257 PRO A CA 1
ATOM 1970 C C . PRO A 1 257 ? -14.184 12.036 52.647 1.00 50.47 257 PRO A C 1
ATOM 1972 O O . PRO A 1 257 ? -15.407 11.934 52.551 1.00 50.47 257 PRO A O 1
ATOM 1975 N N . ASP A 1 258 ? -13.400 10.959 52.760 1.00 42.03 258 ASP A N 1
ATOM 1976 C CA . ASP A 1 258 ? -13.830 9.564 52.529 1.00 42.03 258 ASP A CA 1
ATOM 1977 C C . ASP A 1 258 ? -14.686 8.963 53.679 1.00 42.03 258 ASP A C 1
ATOM 1979 O O . ASP A 1 258 ? -14.591 7.777 53.996 1.00 42.03 258 ASP A O 1
ATOM 1983 N N . SER A 1 259 ? -15.509 9.778 54.350 1.00 42.06 259 SER A N 1
ATOM 1984 C CA . SER A 1 259 ? -16.250 9.396 55.566 1.00 42.06 259 SER A CA 1
ATOM 1985 C C . SER A 1 259 ? -17.713 9.867 55.646 1.00 42.06 259 SER A C 1
ATOM 1987 O O . SER A 1 259 ? -18.370 9.592 56.650 1.00 42.06 259 SER A O 1
ATOM 1989 N N . ALA A 1 260 ? -18.244 10.555 54.624 1.00 44.44 260 ALA A N 1
ATOM 1990 C CA . ALA A 1 260 ? -19.487 11.334 54.755 1.00 44.44 260 ALA A CA 1
ATOM 1991 C C . ALA A 1 260 ? -20.516 11.197 53.605 1.00 44.44 260 ALA A C 1
ATOM 1993 O O . ALA A 1 260 ? -21.279 12.133 53.378 1.00 44.44 260 ALA A O 1
ATOM 1994 N N . ASP A 1 261 ? -20.569 10.059 52.896 1.00 40.31 261 ASP A N 1
ATOM 1995 C CA . ASP A 1 261 ? -21.514 9.842 51.775 1.00 40.31 261 ASP A CA 1
ATOM 1996 C C . ASP A 1 261 ? -22.317 8.516 51.874 1.00 40.31 261 ASP A C 1
ATOM 1998 O O . ASP A 1 261 ? -22.492 7.774 50.910 1.00 40.31 261 ASP A O 1
ATOM 2002 N N . GLU A 1 262 ? -22.864 8.232 53.063 1.00 41.34 262 GLU A N 1
ATOM 2003 C CA . GLU A 1 262 ? -24.081 7.416 53.212 1.00 41.34 262 GLU A CA 1
ATOM 2004 C C . GLU A 1 262 ? -25.115 8.154 54.088 1.00 41.34 262 GLU A C 1
ATOM 2006 O O . GLU A 1 262 ? -24.756 8.910 54.988 1.00 41.34 262 GLU A O 1
ATOM 2011 N N . LEU A 1 263 ? -26.406 7.871 53.856 1.00 35.03 263 LEU A N 1
ATOM 2012 C CA . LEU A 1 263 ? -27.582 8.324 54.629 1.00 35.03 263 LEU A CA 1
ATOM 2013 C C . LEU A 1 263 ? -27.995 9.814 54.539 1.00 35.03 263 LEU A C 1
ATOM 2015 O O . LEU A 1 263 ? -27.900 10.555 55.513 1.00 35.03 263 LEU A O 1
ATOM 2019 N N . ALA A 1 264 ? -28.702 10.183 53.463 1.00 36.12 264 ALA A N 1
ATOM 2020 C CA . ALA A 1 264 ? -29.934 10.985 53.583 1.00 36.12 264 ALA A CA 1
ATOM 2021 C C . ALA A 1 264 ? -30.825 10.854 52.335 1.00 36.12 264 ALA A C 1
ATOM 2023 O O . ALA A 1 264 ? -30.356 11.006 51.211 1.00 36.12 264 ALA A O 1
ATOM 2024 N N . GLY A 1 265 ? -32.131 10.633 52.515 1.00 30.48 265 GLY A N 1
ATOM 2025 C CA . GLY A 1 265 ? -33.079 10.639 51.401 1.00 30.48 265 GLY A CA 1
ATOM 2026 C C . GLY A 1 265 ? -34.519 10.944 51.812 1.00 30.48 265 GLY A C 1
ATOM 2027 O O . GLY A 1 265 ? -35.041 10.332 52.740 1.00 30.48 265 GLY A O 1
ATOM 2028 N N . GLY A 1 266 ? -35.168 11.828 51.045 1.00 30.86 266 GLY A N 1
ATOM 2029 C CA . GLY A 1 266 ? -36.628 11.930 50.934 1.00 30.86 266 GLY A CA 1
ATOM 2030 C C . GLY A 1 266 ? -37.306 13.181 51.515 1.00 30.86 266 GLY A C 1
ATOM 2031 O O . GLY A 1 266 ? -37.099 13.505 52.679 1.00 30.86 266 GLY A O 1
ATOM 2032 N N . LYS A 1 267 ? -38.255 13.718 50.717 1.00 32.38 267 LYS A N 1
ATOM 2033 C CA . LYS A 1 267 ? -39.496 14.432 51.124 1.00 32.38 267 LYS A CA 1
ATOM 2034 C C . LYS A 1 267 ? -39.346 15.838 51.736 1.00 32.38 267 LYS A C 1
ATOM 2036 O O . LYS A 1 267 ? -38.285 16.172 52.241 1.00 32.38 267 LYS A O 1
ATOM 2041 N N . ASP A 1 268 ? -40.353 16.720 51.805 1.00 32.91 268 ASP A N 1
ATOM 2042 C CA . ASP A 1 268 ? -41.607 17.047 51.060 1.00 32.91 268 ASP A CA 1
ATOM 2043 C C . ASP A 1 268 ? -41.990 18.479 51.561 1.00 32.91 268 ASP A C 1
ATOM 2045 O O . ASP A 1 268 ? -41.640 18.807 52.694 1.00 32.91 268 ASP A O 1
ATOM 2049 N N . GLY A 1 269 ? -42.690 19.403 50.885 1.00 30.77 269 GLY A N 1
ATOM 2050 C CA . GLY A 1 269 ? -43.271 19.520 49.536 1.00 30.77 269 GLY A CA 1
ATOM 2051 C C . GLY A 1 269 ? -44.106 20.833 49.447 1.00 30.77 269 GLY A C 1
ATOM 2052 O O . GLY A 1 269 ? -44.485 21.351 50.492 1.00 30.77 269 GLY A O 1
ATOM 2053 N N . GLU A 1 270 ? -44.407 21.353 48.237 1.00 31.08 270 GLU A N 1
ATOM 2054 C CA . GLU A 1 270 ? -45.167 22.623 47.982 1.00 31.08 270 GLU A CA 1
ATOM 2055 C C . GLU A 1 270 ? -44.458 23.912 48.507 1.00 31.08 270 GLU A C 1
ATOM 2057 O O . GLU A 1 270 ? -43.480 23.825 49.239 1.00 31.08 270 GLU A O 1
ATOM 2062 N N . GLY A 1 271 ? -44.780 25.171 48.163 1.00 31.58 271 GLY A N 1
ATOM 2063 C CA . GLY A 1 271 ? -45.715 25.821 47.218 1.00 31.58 271 GLY A CA 1
ATOM 2064 C C . GLY A 1 271 ? -45.939 27.294 47.662 1.00 31.58 271 GLY A C 1
ATOM 2065 O O . GLY A 1 271 ? -45.794 27.583 48.842 1.00 31.58 271 GLY A O 1
ATOM 2066 N N . SER A 1 272 ? -46.288 28.304 46.849 1.00 27.38 272 SER A N 1
ATOM 2067 C CA . SER A 1 272 ? -46.385 28.489 45.382 1.00 27.38 272 SER A CA 1
ATOM 2068 C C . SER A 1 272 ? -46.490 30.014 45.065 1.00 27.38 272 SER A C 1
ATOM 2070 O O . SER A 1 272 ? -46.729 30.791 45.989 1.00 27.38 272 SER A O 1
ATOM 2072 N N . GLY A 1 273 ? -46.335 30.474 43.809 1.00 29.11 273 GLY A N 1
ATOM 2073 C CA . GLY A 1 273 ? -46.508 31.898 43.435 1.00 29.11 273 GLY A CA 1
ATOM 2074 C C . GLY A 1 273 ? -46.350 32.185 41.929 1.00 29.11 273 GLY A C 1
ATOM 2075 O O . GLY A 1 273 ? -45.513 31.564 41.279 1.00 29.11 273 GLY A O 1
ATOM 2076 N N . ILE A 1 274 ? -47.164 33.094 41.379 1.00 33.22 274 ILE A N 1
ATOM 2077 C CA . ILE A 1 274 ? -47.256 33.445 39.945 1.00 33.22 274 ILE A CA 1
ATOM 2078 C C . ILE A 1 274 ? -46.987 34.944 39.777 1.00 33.22 274 ILE A C 1
ATOM 2080 O O . ILE A 1 274 ? -47.488 35.714 40.586 1.00 33.22 274 ILE A O 1
ATOM 2084 N N . ASP A 1 275 ? -46.304 35.334 38.697 1.00 30.47 275 ASP A N 1
ATOM 2085 C CA . ASP A 1 275 ? -46.609 36.561 37.942 1.00 30.47 275 ASP A CA 1
ATOM 2086 C C . ASP A 1 275 ? -46.122 36.399 36.486 1.00 30.47 275 ASP A C 1
ATOM 2088 O O . ASP A 1 275 ? -44.946 36.129 36.237 1.00 30.47 275 ASP A O 1
ATOM 2092 N N . GLU A 1 276 ? -47.032 36.538 35.515 1.00 37.00 276 GLU A N 1
ATOM 2093 C CA . GLU A 1 276 ? -46.705 36.653 34.086 1.00 37.00 276 GLU A CA 1
ATOM 2094 C C . GLU A 1 276 ? -46.898 38.105 33.634 1.00 37.00 276 GLU A C 1
ATOM 2096 O O . GLU A 1 276 ? -48.031 38.577 33.594 1.00 37.00 276 GLU A O 1
ATOM 2101 N N . GLU A 1 277 ? -45.849 38.754 33.123 1.00 31.72 277 GLU A N 1
ATOM 2102 C CA . GLU A 1 277 ? -46.022 39.752 32.063 1.00 31.72 277 GLU A CA 1
ATOM 2103 C C . GLU A 1 277 ? -45.030 39.519 30.917 1.00 31.72 277 GLU A C 1
ATOM 2105 O O . GLU A 1 277 ? -43.922 39.006 31.080 1.00 31.72 277 GLU A O 1
ATOM 2110 N N . LYS A 1 278 ? -45.486 39.851 29.710 1.00 34.31 278 LYS A N 1
ATOM 2111 C CA . LYS 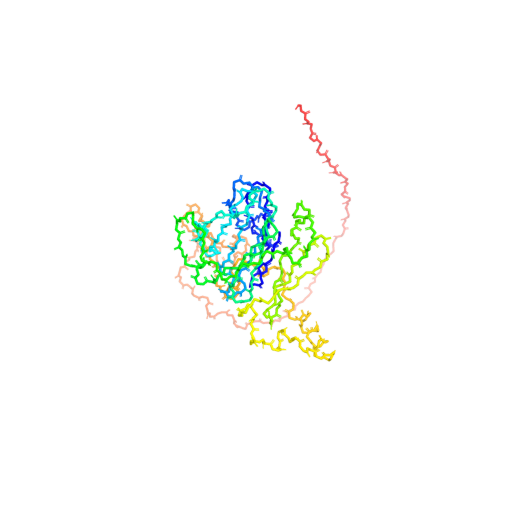A 1 278 ? -44.758 39.691 28.443 1.00 34.31 278 LYS A CA 1
ATOM 2112 C C . LYS A 1 278 ? -43.939 40.957 28.182 1.00 34.31 278 LYS A C 1
ATOM 2114 O O . LYS A 1 278 ? -44.327 42.009 28.660 1.00 34.31 278 LYS A O 1
ATOM 2119 N N . PHE A 1 279 ? -42.928 40.903 27.313 1.00 27.38 279 PHE A N 1
ATOM 2120 C CA . PHE A 1 279 ? -42.929 41.701 26.074 1.00 27.38 279 PHE A CA 1
ATOM 2121 C C . PHE A 1 279 ? -41.770 41.313 25.132 1.00 27.38 279 PHE A C 1
ATOM 2123 O O . PHE A 1 279 ? -40.739 40.789 25.535 1.00 27.38 279 PHE A O 1
ATOM 2130 N N . PHE A 1 280 ? -42.034 41.555 23.851 1.00 27.17 280 PHE A N 1
ATOM 2131 C CA . PHE A 1 280 ? -41.227 41.439 22.633 1.00 27.17 280 PHE A CA 1
ATOM 2132 C C . PHE A 1 280 ? -39.686 41.487 22.751 1.00 27.17 280 PHE A C 1
ATOM 2134 O O . PHE A 1 280 ? -39.122 42.367 23.396 1.00 27.17 280 PHE A O 1
ATOM 2141 N N . ILE A 1 281 ? -39.019 40.665 21.928 1.00 34.53 281 ILE A N 1
ATOM 2142 C CA . ILE A 1 281 ? -37.686 40.961 21.374 1.00 34.53 281 ILE A CA 1
ATOM 2143 C C . ILE A 1 281 ? -37.862 41.228 19.873 1.00 34.53 281 ILE A C 1
ATOM 2145 O O . ILE A 1 281 ? -38.353 40.361 19.151 1.00 34.53 281 ILE A O 1
ATOM 2149 N N . ASP A 1 282 ? -37.481 42.424 19.425 1.00 31.41 282 ASP A N 1
ATOM 2150 C CA . ASP A 1 282 ? -37.501 42.839 18.014 1.00 31.41 282 ASP A CA 1
ATOM 2151 C C . ASP A 1 282 ? -36.114 42.641 17.347 1.00 31.41 282 ASP A C 1
ATOM 2153 O O . ASP A 1 282 ? -35.144 42.238 17.993 1.00 31.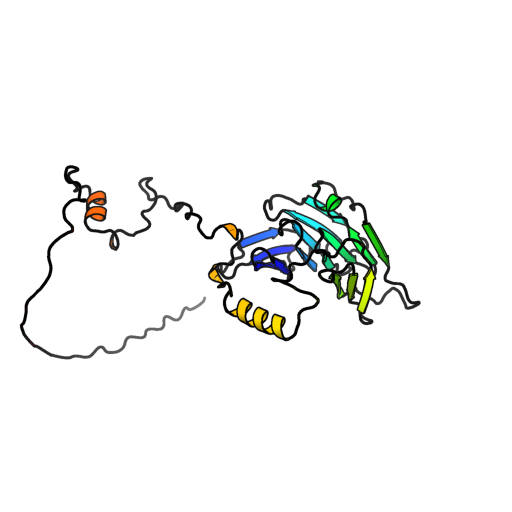41 282 ASP A O 1
ATOM 2157 N N . GLY A 1 283 ? -36.026 42.837 16.030 1.00 31.42 283 GLY A N 1
ATOM 2158 C CA . GLY A 1 283 ? -34.941 42.337 15.180 1.00 31.42 283 GLY A CA 1
ATOM 2159 C C . GLY A 1 283 ? -33.568 43.023 15.292 1.00 31.42 283 GLY A C 1
ATOM 2160 O O . GLY A 1 283 ? -33.426 44.156 15.740 1.00 31.42 283 GLY A O 1
ATOM 2161 N N . GLY A 1 284 ? -32.532 42.330 14.789 1.00 30.91 284 GLY A N 1
ATOM 2162 C CA . GLY A 1 284 ? -31.138 42.804 14.829 1.00 30.91 284 GLY A CA 1
ATOM 2163 C C . GLY A 1 284 ? -30.136 42.013 13.968 1.00 30.91 284 GLY A C 1
ATOM 2164 O O . GLY A 1 284 ? -29.032 41.720 14.419 1.00 30.91 284 GLY A O 1
ATOM 2165 N N . CYS A 1 285 ? -30.496 41.613 12.741 1.00 34.50 285 CYS A N 1
ATOM 2166 C CA . CYS A 1 285 ? -29.600 40.837 11.863 1.00 34.50 285 CYS A CA 1
ATOM 2167 C C . CYS A 1 285 ? -28.677 41.738 11.013 1.00 34.50 285 CYS A C 1
ATOM 2169 O O . CYS A 1 285 ? -28.998 42.064 9.868 1.00 34.50 285 CYS A O 1
ATOM 2171 N N . GLU A 1 286 ? -27.512 42.125 11.543 1.00 35.88 286 GLU A N 1
ATOM 2172 C CA . GLU A 1 286 ? -26.549 42.969 10.817 1.00 35.88 286 GLU A CA 1
ATOM 2173 C C . GLU A 1 286 ? -25.460 42.156 10.081 1.00 35.88 286 GLU A C 1
ATOM 2175 O O . GLU A 1 286 ? -24.512 41.631 10.668 1.00 35.88 286 GLU A O 1
ATOM 2180 N N . LYS A 1 287 ? -25.562 42.086 8.746 1.00 37.72 287 LYS A N 1
ATOM 2181 C CA . LYS A 1 287 ? -24.549 41.460 7.878 1.00 37.72 287 LYS A CA 1
ATOM 2182 C C . LYS A 1 287 ? -23.379 42.412 7.613 1.00 37.72 287 LYS A C 1
ATOM 2184 O O . LYS A 1 287 ? -23.454 43.248 6.711 1.00 37.72 287 LYS A O 1
ATOM 2189 N N . ARG A 1 288 ? -22.252 42.236 8.312 1.00 34.88 288 ARG A N 1
ATOM 2190 C CA . ARG A 1 288 ? -21.006 42.952 7.978 1.00 34.88 288 ARG A CA 1
ATOM 2191 C C . ARG A 1 288 ? -20.429 42.455 6.651 1.00 34.88 288 ARG A C 1
ATOM 2193 O O . ARG A 1 288 ? -19.994 41.314 6.529 1.00 34.88 288 ARG A O 1
ATOM 2200 N N . ARG A 1 289 ? -20.428 43.336 5.649 1.00 32.97 289 ARG A N 1
ATOM 2201 C CA . ARG A 1 289 ? -19.910 43.094 4.298 1.00 32.97 289 ARG A CA 1
ATOM 2202 C C . ARG A 1 289 ? -18.503 43.676 4.189 1.00 32.97 289 ARG A C 1
ATOM 2204 O O . ARG A 1 289 ? -18.347 44.893 4.186 1.00 32.97 289 ARG A O 1
ATOM 2211 N N . ILE A 1 290 ? -17.493 42.813 4.101 1.00 41.22 290 ILE A N 1
ATOM 2212 C CA . ILE A 1 290 ? -16.099 43.233 3.901 1.00 41.22 290 ILE A CA 1
ATOM 2213 C C . ILE A 1 290 ? -15.975 43.895 2.519 1.00 41.22 290 ILE A C 1
ATOM 2215 O O . ILE A 1 290 ? -16.475 43.359 1.527 1.00 41.22 290 ILE A O 1
ATOM 2219 N N . LYS A 1 291 ? -15.328 45.063 2.461 1.00 33.50 291 LYS A N 1
ATOM 2220 C CA . LYS A 1 291 ? -14.840 45.669 1.215 1.00 33.50 291 LYS A CA 1
ATOM 2221 C C . LYS A 1 291 ? -13.370 45.306 1.028 1.00 33.50 291 LYS A C 1
ATOM 2223 O O . LYS A 1 291 ? -12.615 45.331 1.995 1.00 33.50 291 LYS A O 1
ATOM 2228 N N . SER A 1 292 ? -12.989 45.027 -0.211 1.00 40.88 292 SER A N 1
ATOM 2229 C CA . SER A 1 292 ? -11.608 45.102 -0.679 1.00 40.88 292 SER A CA 1
ATOM 2230 C C . SER A 1 292 ? -11.320 46.506 -1.211 1.00 40.88 292 SER A C 1
ATOM 2232 O O . SER A 1 292 ? -12.176 47.082 -1.890 1.00 40.88 292 SER A O 1
ATOM 2234 N N . GLU A 1 293 ? -10.112 46.990 -0.951 1.00 49.56 293 GLU A N 1
ATOM 2235 C CA . GLU A 1 293 ? -9.388 47.942 -1.805 1.00 49.56 293 GLU A CA 1
ATOM 2236 C C . GLU A 1 293 ? -8.286 47.167 -2.547 1.00 49.56 293 GLU A C 1
ATOM 2238 O O . GLU A 1 293 ? -7.829 46.144 -1.980 1.00 49.56 293 GLU A O 1
#

Foldseek 3Di:
DDAQPLQRWDWDWAQCQWIFTDAPQDPDTPDIANHDNGGWLEKEFALAPSRQKIWTQHLQQKIFMDGLVDSPDTQDMEGDPARNARWYWYAFNQQWIWIFHLQKIWIDHNVFRNHRDPDHDDTDTPDMDRNPPDPDDSPPKRKDDWDDDELAQWTWTDIPVGIDIDGHPPRHDVDDDPLQDDPPDDPVNVVVSVVVCVVVPDDSNCRDSDNVCVPPDDDQDPDADPVRHRDDPDDLVRDDPVRNCVVVVVDDPPDDDPPPPDDDDDDDDDDDDDDDDDDDDDDDDDDDDDDDD

Radius of gyration: 30.53 Å; chains: 1; bounding box: 70×69×90 Å